Protein AF-A0A0K2J891-F1 (afdb_monomer)

Foldseek 3Di:
DDPVVVVVVVVVVVPDPVCPDPDPCVVVVNPDPVVVVVVVVVVVVVVVVLVVQLVVLLVLLVVLQVVCVVCVPPPDPVSVVVVVVVVDDPLSSVLSVLLNVLCVVPVDSLSSVDDSVLSCPVSPDDDDPVLNVCLSPDPHSVVSVVVVVVCQVVVDDPVVVVVVVVVVVVVVVVVVVVVVVVVVVVVD

Solvent-accessible surface area (backbone atoms only — not comparable to full-atom values): 10821 Å² total; per-residue (Å²): 135,55,72,66,60,53,51,50,50,52,50,54,77,61,54,67,72,82,72,73,73,86,70,61,41,69,86,73,67,54,76,54,65,67,62,48,53,52,50,54,54,50,50,54,52,48,52,54,50,51,55,49,52,35,52,50,50,48,52,50,8,43,54,54,42,55,48,41,63,71,32,64,86,49,71,91,55,45,46,60,57,54,43,45,74,72,71,50,53,69,74,56,52,57,48,35,28,50,48,30,52,51,33,70,73,68,72,46,76,58,60,58,71,56,50,75,67,53,50,51,46,66,76,72,48,94,70,55,70,65,59,51,50,54,31,62,68,40,95,51,37,68,59,49,48,54,49,53,56,46,48,58,68,70,70,48,49,75,70,50,50,48,52,56,48,50,54,51,52,54,53,51,52,56,50,51,54,53,51,51,55,52,51,54,63,73,75,105

Nearest PDB structures (foldseek):
  4gcz-assembly1_A  TM=4.390E-01  e=6.744E+00  Bacillus subtilis subsp. subtilis str. 168

Radius of gyration: 23.51 Å; Cα contacts (8 Å, |Δi|>4): 82; chains: 1; bounding box: 47×42×65 Å

Secondary structure (DSSP, 8-state):
--HHHHHHHHHHHTS---------TTTTT---HHHHHHHHHHHHHHHHHHHHHHHHHHHHHHHHHHHHHHTTT-STTHHHHHHHHTT--HHHHHHHHHHHHHHHHH--GGGGT--HHHHHHHHHS---HHHHHHHHHSSSHHHHHHHHHHHHHHH--HHHHHHHHHHHHHHHHHHHHHHHHHHHHHH-

Mean predicted aligned error: 11.93 Å

Sequence (188 aa):
MSINSILEKRNKFQQVAETTSNFDFKFYGIEDETTRNELLQKEEIAKRNIMQIQRNTIELGKILYETQELLANNKNGAFNGWFLNLGLKKDFVYREIQRYKIFLKYHNEKIKELSIRTIKYISSNEMTEEQVIEIIEAEEPSKKIDEIEKSLKNDLTSEEKIKVLEVKIIQARKNILKWEQEIEKLRS

Structure (mmCIF, N/CA/C/O backbone):
data_AF-A0A0K2J891-F1
#
_entry.id   AF-A0A0K2J891-F1
#
loop_
_atom_site.group_PDB
_atom_site.id
_atom_site.type_symbol
_atom_site.label_atom_id
_atom_site.label_alt_id
_atom_site.label_comp_id
_atom_site.label_asym_id
_atom_site.label_entity_id
_atom_site.label_seq_id
_atom_site.pdbx_PDB_ins_code
_atom_site.Cartn_x
_atom_site.Cartn_y
_atom_site.Cartn_z
_atom_site.occupancy
_atom_site.B_iso_or_equiv
_atom_site.auth_seq_id
_atom_site.auth_comp_id
_atom_site.auth_asym_id
_atom_site.auth_atom_id
_atom_site.pdbx_PDB_model_num
ATOM 1 N N . MET A 1 1 ? -21.232 22.786 -23.994 1.00 50.66 1 MET A N 1
ATOM 2 C CA . MET A 1 1 ? -19.960 22.208 -24.488 1.00 50.66 1 MET A CA 1
ATOM 3 C C . MET A 1 1 ? -20.293 21.220 -25.594 1.00 50.66 1 MET A C 1
ATOM 5 O O . MET A 1 1 ? -21.162 20.389 -25.378 1.00 50.66 1 MET A O 1
ATOM 9 N N . SER A 1 2 ? -19.684 21.353 -26.776 1.00 57.38 2 SER A N 1
ATOM 10 C CA . SER A 1 2 ? -19.948 20.464 -27.922 1.00 57.38 2 SER A CA 1
ATOM 11 C C . SER A 1 2 ? -19.268 19.104 -27.722 1.00 57.38 2 SER A C 1
ATOM 13 O O . SER A 1 2 ? -18.173 19.054 -27.157 1.00 57.38 2 SER A O 1
ATOM 15 N N . ILE A 1 3 ? -19.872 18.016 -28.208 1.00 60.69 3 ILE A N 1
ATOM 16 C CA . ILE A 1 3 ? -1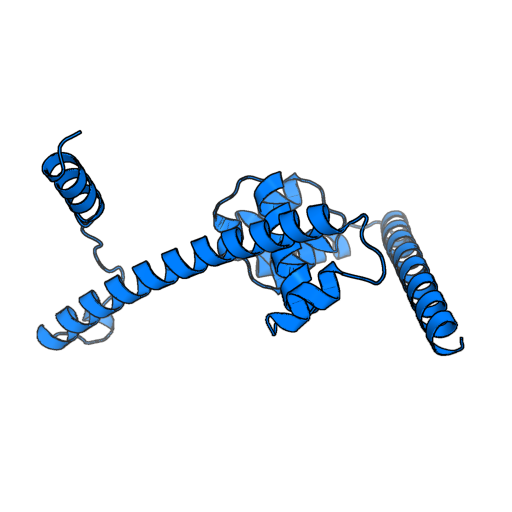9.287 16.659 -28.191 1.00 60.69 3 ILE A CA 1
ATOM 17 C C . ILE A 1 3 ? -17.876 16.671 -28.806 1.00 60.69 3 ILE A C 1
ATOM 19 O O . ILE A 1 3 ? -16.958 16.063 -28.258 1.00 60.69 3 ILE A O 1
ATOM 23 N N . ASN A 1 4 ? -17.664 17.482 -29.846 1.00 58.50 4 ASN A N 1
ATOM 24 C CA . ASN A 1 4 ? -16.359 17.652 -30.486 1.00 58.50 4 ASN A CA 1
ATOM 25 C C . ASN A 1 4 ? -15.316 18.276 -29.541 1.00 58.50 4 ASN A C 1
ATOM 27 O O . ASN A 1 4 ? -14.177 17.833 -29.521 1.00 58.50 4 ASN A O 1
ATOM 31 N N . SER A 1 5 ? -15.712 19.209 -28.666 1.00 54.22 5 SER A N 1
ATOM 32 C CA . SER A 1 5 ? -14.804 19.817 -27.673 1.00 54.22 5 SER A CA 1
ATOM 33 C C . SER A 1 5 ? -14.404 18.858 -26.541 1.00 54.22 5 SER A C 1
ATOM 35 O O . SER A 1 5 ? -13.334 18.997 -25.949 1.00 54.22 5 SER A O 1
ATOM 37 N N . ILE A 1 6 ? -15.248 17.863 -26.246 1.00 59.84 6 ILE A N 1
ATOM 38 C CA . ILE A 1 6 ? -14.953 16.799 -25.274 1.00 59.84 6 ILE A CA 1
ATOM 39 C C . ILE A 1 6 ? -14.014 15.767 -25.909 1.00 59.84 6 ILE A C 1
ATOM 41 O O . ILE A 1 6 ? -13.053 15.342 -25.268 1.00 59.84 6 ILE A O 1
ATOM 45 N N . LEU A 1 7 ? -14.250 15.409 -27.175 1.00 51.50 7 LEU A N 1
ATOM 46 C CA . LEU A 1 7 ? -13.395 14.502 -27.943 1.00 51.50 7 LEU A CA 1
ATOM 47 C C . LEU A 1 7 ? -12.014 15.106 -28.219 1.00 51.50 7 LEU A C 1
ATOM 49 O O . LEU A 1 7 ? -11.019 14.410 -28.063 1.00 51.50 7 LEU A O 1
ATOM 53 N N . GLU A 1 8 ? -11.921 16.400 -28.525 1.00 51.97 8 GLU A N 1
ATOM 54 C CA . GLU A 1 8 ? -10.641 17.104 -28.672 1.00 51.97 8 GLU A CA 1
ATOM 55 C C . GLU A 1 8 ? -9.866 17.194 -27.356 1.00 51.97 8 GLU A C 1
ATOM 57 O O . GLU A 1 8 ? -8.655 16.985 -27.345 1.00 51.97 8 GLU A O 1
ATOM 62 N N . LYS A 1 9 ? -10.543 17.445 -26.225 1.00 51.91 9 LYS A N 1
ATOM 63 C CA . LYS A 1 9 ? -9.899 17.385 -24.903 1.00 51.91 9 LYS A CA 1
ATOM 64 C C . LYS A 1 9 ? -9.416 15.971 -24.585 1.00 51.91 9 LYS A C 1
ATOM 66 O O . LYS A 1 9 ? -8.292 15.822 -24.120 1.00 51.91 9 LYS A O 1
ATOM 71 N N . ARG A 1 10 ? -10.214 14.938 -24.876 1.00 45.41 10 ARG A N 1
ATOM 72 C CA . ARG A 1 10 ? -9.824 13.527 -24.705 1.00 45.41 10 ARG A CA 1
ATOM 73 C C . ARG A 1 10 ? -8.633 13.154 -25.597 1.00 45.41 10 ARG A C 1
ATOM 75 O O . ARG A 1 10 ? -7.694 12.543 -25.102 1.00 45.41 10 ARG A O 1
ATOM 82 N N . ASN A 1 11 ? -8.622 13.620 -26.846 1.00 47.84 11 ASN A N 1
ATOM 83 C CA . ASN A 1 11 ? -7.511 13.453 -27.783 1.00 47.84 11 ASN A CA 1
ATOM 84 C C . ASN A 1 11 ? -6.258 14.241 -27.370 1.00 47.84 11 ASN A C 1
ATOM 86 O O . ASN A 1 11 ? -5.163 13.752 -27.601 1.00 47.84 11 ASN A O 1
ATOM 90 N N . LYS A 1 12 ? -6.382 15.402 -26.708 1.00 44.16 12 LYS A N 1
ATOM 91 C CA . LYS A 1 12 ? -5.244 16.124 -26.102 1.00 44.16 12 LYS A CA 1
ATOM 92 C C . LYS A 1 12 ? -4.708 15.456 -24.833 1.00 44.16 12 LYS A C 1
ATOM 94 O O . LYS A 1 12 ? -3.506 15.470 -24.625 1.00 44.16 12 LYS A O 1
ATOM 99 N N . PHE A 1 13 ? -5.549 14.813 -24.021 1.00 44.72 13 PHE A N 1
ATOM 100 C CA . PHE A 1 13 ? -5.074 13.926 -22.945 1.00 44.72 13 PHE A CA 1
ATOM 101 C C . PHE A 1 13 ? -4.455 12.620 -23.485 1.00 44.72 13 PHE A C 1
ATOM 103 O O . PHE A 1 13 ? -3.692 11.971 -22.776 1.00 44.72 13 PHE A O 1
ATOM 110 N N . GLN A 1 14 ? -4.768 12.245 -24.731 1.00 39.06 14 GLN A N 1
ATOM 111 C CA . GLN A 1 14 ? -4.116 11.174 -25.495 1.00 39.06 14 GLN A CA 1
ATOM 112 C C . GLN A 1 14 ? -2.981 11.668 -26.406 1.00 39.06 14 GLN A C 1
ATOM 114 O O . GLN A 1 14 ? -2.358 10.833 -27.060 1.00 39.06 14 GLN A O 1
ATOM 119 N N . GLN A 1 15 ? -2.668 12.973 -26.440 1.00 39.62 15 GLN A N 1
ATOM 120 C CA . GLN A 1 15 ? -1.420 13.461 -27.026 1.00 39.62 15 GLN A CA 1
ATOM 121 C C . GLN A 1 15 ? -0.301 13.068 -26.072 1.00 39.62 15 GLN A C 1
ATOM 123 O O . GLN A 1 15 ? 0.050 13.784 -25.141 1.00 39.62 15 GLN A O 1
ATOM 128 N N . VAL A 1 16 ? 0.145 11.835 -26.301 1.00 45.94 16 VAL A N 1
ATOM 129 C CA . VAL A 1 16 ? 1.466 11.276 -26.069 1.00 45.94 16 VAL A CA 1
ATOM 130 C C . VAL A 1 16 ? 2.444 12.394 -25.717 1.00 45.94 16 VAL A C 1
ATOM 132 O O . VAL A 1 16 ? 2.951 13.088 -26.594 1.00 45.94 16 VAL A O 1
ATOM 135 N N . ALA A 1 17 ? 2.726 12.563 -24.422 1.00 41.12 17 ALA A N 1
ATOM 136 C CA . ALA A 1 17 ? 4.091 12.902 -24.062 1.00 41.12 17 ALA A CA 1
ATOM 137 C C . ALA A 1 17 ? 4.924 11.851 -24.793 1.00 41.12 17 ALA A C 1
ATOM 139 O O . ALA A 1 17 ? 4.698 10.665 -24.543 1.00 41.12 17 ALA A O 1
ATOM 140 N N . GLU A 1 18 ? 5.726 12.253 -25.783 1.00 44.12 18 GLU A N 1
ATOM 141 C CA . GLU A 1 18 ? 6.665 11.365 -26.467 1.00 44.12 18 GLU A CA 1
ATOM 142 C C . GLU A 1 18 ? 7.487 10.703 -25.375 1.00 44.12 18 GLU A C 1
ATOM 144 O O . GLU A 1 18 ? 8.411 11.280 -24.807 1.00 44.12 18 GLU A O 1
ATOM 149 N N . THR A 1 19 ? 7.035 9.522 -24.968 1.00 51.03 19 THR A N 1
ATOM 150 C CA . THR A 1 19 ? 7.605 8.823 -23.841 1.00 51.03 19 THR A CA 1
ATOM 151 C C . THR A 1 19 ? 8.737 8.060 -24.472 1.00 51.03 19 THR A C 1
ATOM 153 O O . THR A 1 19 ? 8.573 6.928 -24.917 1.00 51.03 19 THR A O 1
ATOM 156 N N . THR A 1 20 ? 9.872 8.735 -24.625 1.00 65.25 20 THR A N 1
ATOM 157 C CA . THR A 1 20 ? 11.105 8.070 -25.007 1.00 65.25 20 THR A CA 1
ATOM 158 C C . THR A 1 20 ? 11.330 6.977 -23.975 1.00 65.25 20 THR A C 1
ATOM 160 O O . THR A 1 20 ? 11.448 7.255 -22.780 1.00 65.25 20 THR A O 1
ATOM 163 N N . SER A 1 21 ? 11.277 5.725 -24.422 1.00 81.81 21 SER A N 1
ATOM 164 C CA . SER A 1 21 ? 11.608 4.596 -23.568 1.00 81.81 21 SER A CA 1
ATOM 165 C C . SER A 1 21 ? 13.024 4.793 -23.040 1.00 81.81 21 SER A C 1
ATOM 167 O O . SER A 1 21 ? 13.949 5.038 -23.812 1.00 81.81 21 SER A O 1
ATOM 169 N N . ASN A 1 22 ? 13.190 4.685 -21.723 1.00 88.00 22 ASN A N 1
ATOM 170 C CA . ASN A 1 22 ? 14.511 4.690 -21.093 1.00 88.00 22 ASN A CA 1
ATOM 171 C C . ASN A 1 22 ? 15.181 3.306 -21.181 1.00 88.00 22 ASN A C 1
ATOM 173 O O . ASN A 1 22 ? 16.239 3.091 -20.592 1.00 88.00 22 ASN A O 1
ATOM 177 N N . PHE A 1 23 ? 14.551 2.346 -21.865 1.00 90.94 23 PHE A N 1
ATOM 178 C CA . PHE A 1 23 ? 15.093 1.015 -22.071 1.00 90.94 23 PHE A CA 1
ATOM 179 C C . PHE A 1 23 ? 16.204 1.051 -23.128 1.00 90.94 23 PHE A C 1
ATOM 181 O O . PHE A 1 23 ? 15.987 1.456 -24.271 1.00 90.94 23 PHE A O 1
ATOM 188 N N . ASP A 1 24 ? 17.405 0.609 -22.756 1.00 92.75 24 ASP A N 1
ATOM 189 C CA . ASP A 1 24 ? 18.562 0.603 -23.652 1.00 92.75 24 ASP A CA 1
ATOM 190 C C . ASP A 1 24 ? 18.518 -0.591 -24.621 1.00 92.75 24 ASP A C 1
ATOM 192 O O . ASP A 1 24 ? 19.196 -1.604 -24.447 1.00 92.75 24 ASP A O 1
ATOM 196 N N . PHE A 1 25 ? 17.698 -0.469 -25.668 1.00 93.00 25 PHE A N 1
ATOM 197 C CA . PHE A 1 25 ? 17.550 -1.497 -26.704 1.00 93.00 25 PHE A CA 1
ATOM 198 C C . PHE A 1 25 ? 18.892 -1.934 -27.297 1.00 93.00 25 PHE A C 1
ATOM 200 O O . PHE A 1 25 ? 19.078 -3.115 -27.578 1.00 93.00 25 PHE A O 1
ATOM 207 N N . LYS A 1 26 ? 19.831 -0.996 -27.474 1.00 91.50 26 LYS A N 1
ATOM 208 C CA . LYS A 1 26 ? 21.131 -1.280 -28.084 1.00 91.50 26 LYS A CA 1
ATOM 209 C C . LYS A 1 26 ? 21.998 -2.122 -27.156 1.00 91.50 26 LYS A C 1
ATOM 211 O O . LYS A 1 26 ? 22.581 -3.101 -27.612 1.00 91.50 26 LYS A O 1
ATOM 216 N N . PHE A 1 27 ? 22.063 -1.772 -25.873 1.00 94.44 27 PHE A N 1
ATOM 217 C CA . PHE A 1 27 ? 22.782 -2.566 -24.876 1.00 94.44 27 PHE A CA 1
ATOM 218 C C . PHE A 1 27 ? 22.268 -4.009 -24.816 1.00 94.44 27 PHE A C 1
ATOM 220 O O . PHE A 1 27 ? 23.063 -4.941 -24.728 1.00 94.44 27 PHE A O 1
ATOM 227 N N . TYR A 1 28 ? 20.951 -4.200 -24.940 1.00 95.12 28 TYR A N 1
ATOM 228 C CA . TYR A 1 28 ? 20.331 -5.528 -24.962 1.00 95.12 28 TYR A CA 1
ATOM 229 C C . TYR A 1 28 ? 20.321 -6.205 -26.345 1.00 95.12 28 TYR A C 1
ATOM 231 O O . TYR A 1 28 ? 19.700 -7.255 -26.497 1.00 95.12 28 TYR A O 1
ATOM 239 N N . GLY A 1 29 ? 21.005 -5.645 -27.350 1.00 94.00 29 GLY A N 1
ATOM 240 C CA . GLY A 1 29 ? 21.131 -6.250 -28.682 1.00 94.00 29 GLY A CA 1
ATOM 241 C C . GLY A 1 29 ? 19.834 -6.281 -29.500 1.00 94.00 29 GLY A C 1
ATOM 242 O O . GLY A 1 29 ? 19.711 -7.083 -30.421 1.00 94.00 29 GLY A O 1
ATOM 243 N N . ILE A 1 30 ? 18.859 -5.428 -29.174 1.00 93.50 30 ILE A N 1
ATOM 244 C CA . ILE A 1 30 ? 17.585 -5.308 -29.895 1.00 93.50 30 ILE A CA 1
ATOM 245 C C . ILE A 1 30 ? 17.735 -4.252 -30.993 1.00 93.50 30 ILE A C 1
ATOM 247 O O . ILE A 1 30 ? 17.458 -3.053 -30.828 1.00 93.50 30 ILE A O 1
ATOM 251 N N . GLU A 1 31 ? 18.226 -4.717 -32.133 1.00 91.31 31 GLU A N 1
ATOM 252 C CA . GLU A 1 31 ? 18.452 -3.895 -33.321 1.00 91.31 31 GLU A CA 1
ATOM 253 C C . GLU A 1 31 ? 17.284 -3.955 -34.305 1.00 91.31 31 GLU A C 1
ATOM 255 O O . GLU A 1 31 ? 17.087 -3.011 -35.071 1.00 91.31 31 GLU A O 1
ATOM 260 N N . ASP A 1 32 ? 16.483 -5.023 -34.268 1.00 94.94 32 ASP A N 1
ATOM 261 C CA . ASP A 1 32 ? 15.386 -5.198 -35.203 1.00 94.94 32 ASP A CA 1
ATOM 262 C C . ASP A 1 32 ? 14.219 -4.247 -34.889 1.00 94.94 32 ASP A C 1
ATOM 264 O O . ASP A 1 32 ? 13.716 -4.134 -33.767 1.00 94.94 32 ASP A O 1
ATOM 268 N N . GLU A 1 33 ? 13.789 -3.525 -35.921 1.00 92.62 33 GLU A N 1
ATOM 269 C CA . GLU A 1 33 ? 12.786 -2.471 -35.787 1.00 92.62 33 GLU A CA 1
ATOM 270 C C . GLU A 1 33 ? 11.407 -3.026 -35.402 1.00 92.62 33 GLU A C 1
ATOM 272 O O . GLU A 1 33 ? 10.648 -2.373 -34.687 1.00 92.62 33 GLU A O 1
ATOM 277 N N . THR A 1 34 ? 11.094 -4.256 -35.820 1.00 96.12 34 THR A N 1
ATOM 278 C CA . THR A 1 34 ? 9.799 -4.890 -35.533 1.00 96.12 34 THR A CA 1
ATOM 279 C C . THR A 1 34 ? 9.646 -5.174 -34.038 1.00 96.12 34 THR A C 1
ATOM 281 O O . THR A 1 34 ? 8.679 -4.712 -33.430 1.00 96.12 34 THR A O 1
ATOM 284 N N . THR A 1 35 ? 10.619 -5.849 -33.420 1.00 95.25 35 THR A N 1
ATOM 285 C CA . THR A 1 35 ? 10.618 -6.135 -31.977 1.00 95.25 35 THR A CA 1
ATOM 286 C C . THR A 1 35 ? 10.697 -4.851 -31.173 1.00 95.25 35 THR A C 1
ATOM 288 O O . THR A 1 35 ? 9.962 -4.696 -30.198 1.00 95.25 35 THR A O 1
ATOM 291 N N . ARG A 1 36 ? 11.530 -3.888 -31.593 1.00 93.88 36 ARG A N 1
ATOM 292 C CA . ARG A 1 36 ? 11.599 -2.576 -30.938 1.00 93.88 36 ARG A CA 1
ATOM 293 C C . ARG A 1 36 ? 10.230 -1.895 -30.902 1.00 93.88 36 ARG A C 1
ATOM 295 O O . ARG A 1 36 ? 9.790 -1.475 -29.834 1.00 93.88 36 ARG A O 1
ATOM 302 N N . ASN A 1 37 ? 9.541 -1.817 -32.039 1.00 93.12 37 ASN A N 1
ATOM 303 C CA . ASN A 1 37 ? 8.228 -1.179 -32.126 1.00 93.12 37 ASN A CA 1
ATOM 304 C C . ASN A 1 37 ? 7.169 -1.922 -31.300 1.00 93.12 37 ASN A C 1
ATOM 306 O O . ASN A 1 37 ? 6.358 -1.282 -30.630 1.00 93.12 37 ASN A O 1
ATOM 310 N N . GLU A 1 38 ? 7.191 -3.257 -31.289 1.00 95.56 38 GLU A N 1
ATOM 311 C CA . GLU A 1 38 ? 6.279 -4.043 -30.455 1.00 95.56 38 GLU A CA 1
ATOM 312 C C . GLU A 1 38 ? 6.537 -3.810 -28.957 1.00 95.56 38 GLU A C 1
ATOM 314 O O . GLU A 1 38 ? 5.592 -3.616 -28.188 1.00 95.56 38 GLU A O 1
ATOM 319 N N . LEU A 1 39 ? 7.802 -3.771 -28.530 1.00 94.56 39 LEU A N 1
ATOM 320 C CA . LEU A 1 39 ? 8.173 -3.497 -27.141 1.00 94.56 39 LEU A CA 1
ATOM 321 C C . LEU A 1 39 ? 7.735 -2.103 -26.696 1.00 94.56 39 LEU A C 1
ATOM 323 O O . LEU A 1 39 ? 7.169 -1.979 -25.613 1.00 94.56 39 LEU A O 1
ATOM 327 N N . LEU A 1 40 ? 7.906 -1.082 -27.541 1.00 93.12 40 LEU A N 1
ATOM 328 C CA . LEU A 1 40 ? 7.415 0.269 -27.256 1.00 93.12 40 LEU A CA 1
ATOM 329 C C . LEU A 1 40 ? 5.891 0.284 -27.055 1.00 93.12 40 LEU A C 1
ATOM 331 O O . LEU A 1 40 ? 5.392 0.885 -26.103 1.00 93.12 40 LEU A O 1
ATOM 335 N N . GLN A 1 41 ? 5.133 -0.433 -27.891 1.00 93.25 41 GLN A N 1
ATOM 336 C CA . GLN A 1 41 ? 3.681 -0.553 -27.713 1.00 93.25 41 GLN A CA 1
ATOM 337 C C . GLN A 1 41 ? 3.313 -1.272 -26.409 1.00 93.25 41 GLN A C 1
ATOM 339 O O . GLN A 1 41 ? 2.402 -0.838 -25.697 1.00 93.25 41 GLN A O 1
ATOM 344 N N . LYS A 1 42 ? 4.015 -2.362 -26.072 1.00 95.31 42 LYS A N 1
ATOM 345 C CA . LYS A 1 42 ? 3.795 -3.088 -24.812 1.00 95.31 42 LYS A CA 1
ATOM 346 C C . LYS A 1 42 ? 4.135 -2.229 -23.597 1.00 95.31 42 LYS A C 1
ATOM 348 O O . LYS A 1 42 ? 3.387 -2.260 -22.624 1.00 95.31 42 LYS A O 1
ATOM 353 N N . GLU A 1 43 ? 5.214 -1.456 -23.657 1.00 94.25 43 GLU A N 1
ATOM 354 C CA . GLU A 1 43 ? 5.625 -0.533 -22.599 1.00 94.25 43 GLU A CA 1
ATOM 355 C C . GLU A 1 43 ? 4.544 0.521 -22.339 1.00 94.25 43 GLU A C 1
ATOM 357 O O . GLU A 1 43 ? 4.152 0.736 -21.192 1.00 94.25 43 GLU A O 1
ATOM 362 N N . GLU A 1 44 ? 3.983 1.110 -23.395 1.00 92.56 44 GLU A N 1
ATOM 363 C CA . GLU A 1 44 ? 2.893 2.079 -23.277 1.00 92.56 44 GLU A CA 1
ATOM 364 C C . GLU A 1 44 ? 1.629 1.478 -22.651 1.00 92.56 44 GLU A C 1
ATOM 366 O O . GLU A 1 44 ? 1.002 2.090 -21.780 1.00 92.56 44 GLU A O 1
ATOM 371 N N . ILE A 1 45 ? 1.255 0.259 -23.048 1.00 95.38 45 ILE A N 1
ATOM 372 C CA . ILE A 1 45 ? 0.126 -0.458 -22.440 1.00 95.38 45 ILE A CA 1
ATOM 373 C C . ILE A 1 45 ? 0.416 -0.754 -20.964 1.00 95.38 45 ILE A C 1
ATOM 375 O O . ILE A 1 45 ? -0.439 -0.518 -20.107 1.00 95.38 45 ILE A O 1
ATOM 379 N N . ALA A 1 46 ? 1.621 -1.232 -20.650 1.00 94.81 46 ALA A N 1
ATOM 380 C CA . ALA A 1 46 ? 2.029 -1.549 -19.289 1.00 94.81 46 ALA A CA 1
ATOM 381 C C . ALA A 1 46 ? 1.990 -0.307 -18.389 1.00 94.81 46 ALA A C 1
ATOM 383 O O . ALA A 1 46 ? 1.381 -0.358 -17.322 1.00 94.81 46 ALA A O 1
ATOM 384 N N . LYS A 1 47 ? 2.542 0.828 -18.837 1.00 92.50 47 LYS A N 1
ATOM 385 C CA . LYS A 1 47 ? 2.506 2.104 -18.103 1.00 92.50 47 LYS A CA 1
ATOM 386 C C . LYS A 1 47 ? 1.079 2.548 -17.800 1.00 92.50 47 LYS A C 1
ATOM 388 O O . LYS A 1 47 ? 0.772 2.880 -16.655 1.00 92.50 47 LYS A O 1
ATOM 393 N N . ARG A 1 48 ? 0.180 2.502 -18.790 1.00 93.81 48 ARG A N 1
ATOM 394 C CA . ARG A 1 48 ? -1.240 2.847 -18.585 1.00 93.81 48 ARG A CA 1
ATOM 395 C C . ARG A 1 48 ? -1.905 1.931 -17.562 1.00 93.81 48 ARG A C 1
ATOM 397 O O . ARG A 1 48 ? -2.604 2.420 -16.676 1.00 93.81 48 ARG A O 1
ATOM 404 N N . ASN A 1 49 ? -1.661 0.625 -17.657 1.00 95.50 49 ASN A N 1
ATOM 405 C CA . ASN A 1 49 ? -2.213 -0.349 -16.719 1.00 95.50 49 ASN A CA 1
ATOM 406 C C . ASN A 1 49 ? -1.680 -0.124 -15.299 1.00 95.50 49 ASN A C 1
ATOM 408 O O . ASN A 1 49 ? -2.462 -0.143 -14.352 1.00 95.50 49 ASN A O 1
ATOM 412 N N . ILE A 1 50 ? -0.383 0.158 -15.142 1.00 92.38 50 ILE A N 1
ATOM 413 C CA . ILE A 1 50 ? 0.230 0.491 -13.848 1.00 92.38 50 ILE A CA 1
ATOM 414 C C . ILE A 1 50 ? -0.439 1.731 -13.244 1.00 92.38 50 ILE A C 1
ATOM 416 O O . ILE A 1 50 ? -0.898 1.679 -12.103 1.00 92.38 50 ILE A O 1
ATOM 420 N N . MET A 1 51 ? -0.589 2.813 -14.016 1.00 90.81 51 MET A N 1
ATOM 421 C CA . MET A 1 51 ? -1.269 4.029 -13.551 1.00 90.81 51 MET A CA 1
ATOM 422 C C . MET A 1 51 ? -2.721 3.756 -13.137 1.00 90.81 51 MET A C 1
ATOM 424 O O . MET A 1 51 ? -3.206 4.305 -12.145 1.00 90.81 51 MET A O 1
ATOM 428 N N . GLN A 1 52 ? -3.433 2.905 -13.880 1.00 94.56 52 GLN A N 1
ATOM 429 C CA . GLN A 1 52 ? -4.801 2.526 -13.538 1.00 94.56 52 GLN A CA 1
ATOM 430 C C . GLN A 1 52 ? -4.854 1.712 -12.239 1.00 94.56 52 GLN A C 1
ATOM 432 O O . GLN A 1 52 ? -5.679 2.004 -11.376 1.00 94.56 52 GLN A O 1
ATOM 437 N N . ILE A 1 53 ? -3.946 0.751 -12.054 1.00 94.00 53 ILE A N 1
ATOM 438 C CA . ILE A 1 53 ? -3.833 -0.035 -10.817 1.00 94.00 53 ILE A CA 1
ATOM 439 C C . ILE A 1 53 ? -3.567 0.879 -9.615 1.00 94.00 53 ILE A C 1
ATOM 441 O O . ILE A 1 53 ? -4.234 0.753 -8.588 1.00 94.00 53 ILE A O 1
ATOM 445 N N . GLN A 1 54 ? -2.641 1.831 -9.742 1.00 91.81 54 GLN A N 1
ATOM 446 C CA . GLN A 1 54 ? -2.305 2.788 -8.682 1.00 91.81 54 GLN A CA 1
ATOM 447 C C . GLN A 1 54 ? -3.501 3.668 -8.287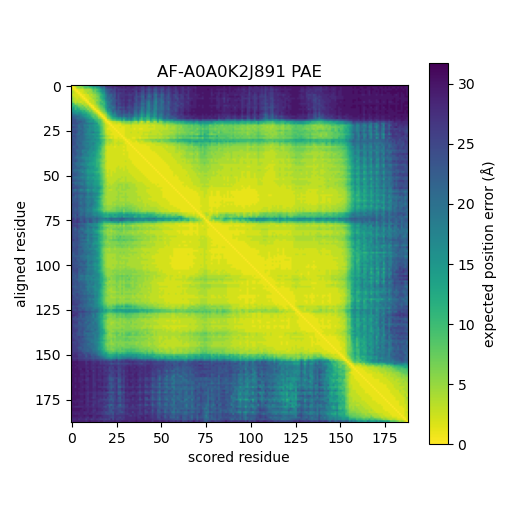 1.00 91.81 54 GLN A C 1
ATOM 449 O O . GLN A 1 54 ? -3.752 3.881 -7.099 1.00 91.81 54 GLN A O 1
ATOM 454 N N . ARG A 1 55 ? -4.271 4.158 -9.269 1.00 92.94 55 ARG A N 1
ATOM 455 C CA . ARG A 1 55 ? -5.503 4.929 -9.021 1.00 92.94 55 ARG A CA 1
ATOM 456 C C . ARG A 1 55 ? -6.552 4.084 -8.305 1.00 92.94 55 ARG A C 1
ATOM 458 O O . ARG A 1 55 ? -7.024 4.480 -7.240 1.00 92.94 55 ARG A O 1
ATOM 465 N N . ASN A 1 56 ? -6.829 2.895 -8.837 1.00 95.31 56 ASN A N 1
ATOM 466 C CA . ASN A 1 56 ? -7.808 1.969 -8.273 1.00 95.31 56 ASN A CA 1
ATOM 467 C C . ASN A 1 56 ? -7.428 1.527 -6.852 1.00 95.31 56 ASN A C 1
ATOM 469 O O . ASN A 1 56 ? -8.306 1.292 -6.030 1.00 95.31 56 ASN A O 1
ATOM 473 N N . THR A 1 57 ? -6.132 1.436 -6.538 1.00 93.50 57 THR A N 1
ATOM 474 C CA . THR A 1 57 ? -5.643 1.079 -5.196 1.00 93.50 57 THR A CA 1
ATOM 475 C C . THR A 1 57 ? -6.106 2.091 -4.143 1.00 93.50 57 THR A C 1
ATOM 477 O O . THR A 1 57 ? -6.630 1.704 -3.099 1.00 93.50 57 THR A O 1
ATOM 480 N N . ILE A 1 58 ? -5.973 3.392 -4.417 1.00 95.75 58 ILE A N 1
ATOM 481 C CA . ILE A 1 58 ? -6.426 4.442 -3.489 1.00 95.75 58 ILE A CA 1
ATOM 4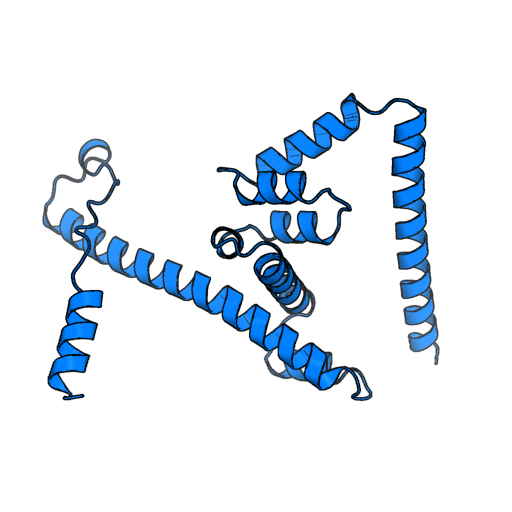82 C C . ILE A 1 58 ? -7.944 4.545 -3.465 1.00 95.75 58 ILE A C 1
ATOM 484 O O . ILE A 1 58 ? -8.522 4.704 -2.393 1.00 95.75 58 ILE A O 1
ATOM 488 N N . GLU A 1 59 ? -8.594 4.420 -4.621 1.00 97.50 59 GLU A N 1
ATOM 489 C CA . GLU A 1 59 ? -10.053 4.433 -4.709 1.00 97.50 59 GLU A CA 1
ATOM 490 C C . GLU A 1 59 ? -10.682 3.285 -3.910 1.00 97.50 59 GLU A C 1
ATOM 492 O O . GLU A 1 59 ? -11.617 3.506 -3.142 1.00 97.50 59 GLU A O 1
ATOM 497 N N . LEU A 1 60 ? -10.116 2.080 -3.993 1.00 98.00 60 LEU A N 1
ATOM 498 C CA . LEU A 1 60 ? -10.552 0.942 -3.191 1.00 98.00 60 LEU A CA 1
ATOM 499 C C . LEU A 1 60 ? -10.362 1.206 -1.694 1.00 98.00 60 LEU A C 1
ATOM 501 O O . LEU A 1 60 ? -11.287 0.986 -0.916 1.00 98.00 60 LEU A O 1
ATOM 505 N N . GLY A 1 61 ? -9.194 1.712 -1.284 1.00 97.94 61 GLY A N 1
ATOM 506 C CA . GLY A 1 61 ? -8.945 2.088 0.110 1.00 97.94 61 GLY A CA 1
ATOM 507 C C . GLY A 1 61 ? -9.944 3.129 0.630 1.00 97.94 61 GLY A C 1
ATOM 50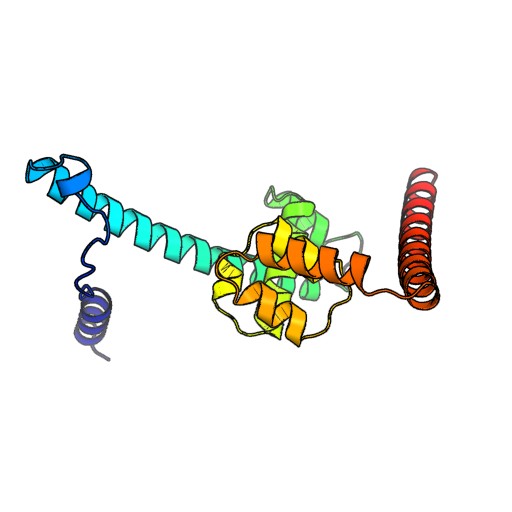8 O O . GLY A 1 61 ? -10.441 2.991 1.749 1.00 97.94 61 GLY A O 1
ATOM 509 N N . LYS A 1 62 ? -10.304 4.112 -0.206 1.00 98.44 62 LYS A N 1
ATOM 510 C CA . LYS A 1 62 ? -11.338 5.113 0.085 1.00 98.44 62 LYS A CA 1
ATOM 511 C C . LYS A 1 62 ? -12.711 4.475 0.283 1.00 98.44 62 LYS A C 1
ATOM 513 O O . LYS A 1 62 ? -13.321 4.696 1.323 1.00 98.44 62 LYS A O 1
ATOM 518 N N . ILE A 1 63 ? -13.170 3.658 -0.668 1.00 98.56 63 ILE A N 1
ATOM 519 C CA . ILE A 1 63 ? -14.472 2.974 -0.587 1.00 98.56 63 ILE A CA 1
ATOM 520 C C . ILE A 1 63 ? -14.551 2.131 0.688 1.00 98.56 63 ILE A C 1
ATOM 522 O O . ILE A 1 63 ? -15.550 2.177 1.404 1.00 98.56 63 ILE A O 1
ATOM 526 N N . LEU A 1 64 ? -13.492 1.377 0.996 1.00 98.56 64 LEU A N 1
ATOM 527 C CA . LEU A 1 64 ? -13.425 0.553 2.201 1.00 98.56 64 LEU A CA 1
ATOM 528 C C . LEU A 1 64 ? -13.482 1.403 3.476 1.00 98.56 64 LEU A C 1
ATOM 530 O O . LEU A 1 64 ? -14.194 1.038 4.407 1.00 98.56 64 LEU A O 1
ATOM 534 N N . TYR A 1 65 ? -12.765 2.528 3.514 1.00 98.38 65 TYR A N 1
ATOM 535 C CA . TYR A 1 65 ? -12.776 3.451 4.648 1.00 98.38 65 TYR A CA 1
ATOM 536 C C . TYR A 1 65 ? -14.151 4.101 4.849 1.00 98.38 65 TYR A C 1
ATOM 538 O O . TYR A 1 65 ? -14.712 4.017 5.934 1.00 98.38 65 TYR A O 1
ATOM 546 N N . GLU A 1 66 ? -14.736 4.682 3.802 1.00 98.19 66 GLU A N 1
ATOM 547 C CA . GLU A 1 66 ? -16.053 5.328 3.873 1.00 98.19 66 GLU A CA 1
ATOM 548 C C . GLU A 1 66 ? -17.153 4.325 4.246 1.00 98.19 66 GLU A C 1
ATOM 550 O O . GLU A 1 66 ? -18.033 4.632 5.049 1.00 98.19 66 GLU A O 1
ATOM 555 N N . THR A 1 67 ? -17.077 3.096 3.728 1.00 98.19 67 THR A N 1
ATOM 556 C CA . THR A 1 67 ? -18.022 2.026 4.082 1.00 98.19 67 THR A CA 1
ATOM 557 C C . THR A 1 67 ? -17.834 1.559 5.526 1.00 98.19 67 THR A C 1
ATOM 559 O O . THR A 1 67 ? -18.816 1.245 6.198 1.00 98.19 67 THR A O 1
ATOM 562 N N . GLN A 1 68 ? -16.594 1.526 6.029 1.00 97.25 68 GLN A N 1
ATOM 563 C CA . GLN A 1 68 ? -16.323 1.236 7.437 1.00 97.25 68 GLN A CA 1
ATOM 564 C C . GLN A 1 68 ? -16.987 2.278 8.347 1.00 97.25 68 GLN A C 1
ATOM 566 O O . GLN A 1 68 ? -17.650 1.890 9.307 1.00 97.25 68 GLN A O 1
ATOM 571 N N . GLU A 1 69 ? -16.845 3.567 8.030 1.00 95.81 69 GLU A N 1
ATOM 572 C CA . GLU A 1 69 ? -17.463 4.660 8.791 1.00 95.81 69 GLU A CA 1
ATOM 573 C C . GLU A 1 69 ? -18.996 4.605 8.711 1.00 95.81 69 GLU A C 1
ATOM 575 O O . GLU A 1 69 ? -19.678 4.701 9.732 1.00 95.81 69 GLU A O 1
ATOM 580 N N . LEU A 1 70 ? -19.546 4.357 7.517 1.00 96.75 70 LEU A N 1
ATOM 581 C CA . LEU A 1 70 ? -20.989 4.218 7.303 1.00 96.75 70 LEU A CA 1
ATOM 582 C C . LEU A 1 70 ? -21.595 3.086 8.143 1.00 96.75 70 LEU A C 1
ATOM 584 O O . LEU A 1 70 ? -22.707 3.219 8.652 1.00 96.75 70 LEU A O 1
ATOM 588 N N . LEU A 1 71 ? -20.863 1.979 8.291 1.00 96.00 71 LEU A N 1
ATOM 589 C CA . LEU A 1 71 ? -21.317 0.789 9.009 1.00 96.00 71 LEU A CA 1
ATOM 590 C C . LEU A 1 71 ? -20.874 0.742 10.481 1.00 96.00 71 LEU A C 1
ATOM 592 O O . LEU A 1 71 ? -21.131 -0.258 11.157 1.00 96.00 71 LEU A O 1
ATOM 596 N N . ALA A 1 72 ? -20.223 1.789 11.000 1.00 90.44 72 ALA A N 1
ATOM 597 C CA . ALA A 1 72 ? -19.628 1.791 12.340 1.00 90.44 72 ALA A CA 1
ATOM 598 C C . ALA A 1 72 ? -20.659 1.587 13.467 1.00 90.44 72 ALA A C 1
ATOM 600 O O . ALA A 1 72 ? -20.353 0.960 14.480 1.00 90.44 72 ALA A O 1
ATOM 601 N N . ASN A 1 73 ? -21.893 2.067 13.271 1.00 90.12 73 ASN A N 1
ATOM 602 C CA . ASN A 1 73 ? -22.983 1.964 14.250 1.00 90.12 73 ASN A CA 1
ATOM 603 C C . ASN A 1 73 ? -23.889 0.738 14.035 1.00 90.12 73 ASN A C 1
ATOM 605 O O . ASN A 1 73 ? -24.859 0.535 14.771 1.00 90.12 73 ASN A O 1
ATOM 609 N N . ASN A 1 74 ? -23.603 -0.092 13.031 1.00 93.00 74 ASN A N 1
ATOM 610 C CA . ASN A 1 74 ? -24.368 -1.303 12.771 1.00 93.00 74 ASN A CA 1
ATOM 611 C C . ASN A 1 74 ? -23.909 -2.443 13.690 1.00 93.00 74 ASN A C 1
ATOM 613 O O . ASN A 1 74 ? -22.726 -2.623 13.980 1.00 93.00 74 ASN A O 1
ATOM 617 N N . LYS A 1 75 ? -24.864 -3.262 14.137 1.00 88.00 75 LYS A N 1
ATOM 618 C CA . LYS A 1 75 ? -24.579 -4.434 14.974 1.00 88.00 75 LYS A CA 1
ATOM 619 C C . LYS A 1 75 ? -23.873 -5.537 14.168 1.00 88.00 75 LYS A C 1
ATOM 621 O O . LYS A 1 75 ? -23.876 -5.536 12.939 1.00 88.00 75 LYS A O 1
ATOM 626 N N . ASN A 1 76 ? -23.316 -6.514 14.884 1.00 86.81 76 ASN A N 1
ATOM 627 C CA . ASN A 1 76 ? -22.869 -7.807 14.344 1.00 86.81 76 ASN A CA 1
ATOM 628 C C . ASN A 1 76 ? -21.726 -7.749 13.314 1.00 86.81 76 ASN A C 1
ATOM 630 O O . ASN A 1 76 ? -21.620 -8.626 12.461 1.00 86.81 76 ASN A O 1
ATOM 634 N N . GLY A 1 77 ? -20.855 -6.737 13.377 1.00 88.88 77 GLY A N 1
ATOM 635 C CA . GLY A 1 77 ? -19.695 -6.666 12.485 1.00 88.88 77 GLY A CA 1
ATOM 636 C C . GLY A 1 77 ? -20.082 -6.532 11.010 1.00 88.88 77 GLY A C 1
ATOM 637 O O . GLY A 1 77 ? -19.429 -7.130 10.157 1.00 88.88 77 GLY A O 1
ATOM 638 N N . ALA A 1 78 ? -21.130 -5.754 10.714 1.00 96.12 78 ALA A N 1
ATOM 639 C CA . ALA A 1 78 ? -21.677 -5.561 9.370 1.00 96.12 78 ALA A CA 1
ATOM 640 C C . ALA A 1 78 ? -20.605 -5.255 8.308 1.00 96.12 78 ALA A C 1
ATOM 642 O O . ALA A 1 78 ? -20.649 -5.824 7.220 1.00 96.12 78 ALA A O 1
ATOM 643 N N . PHE A 1 79 ? -19.600 -4.438 8.642 1.00 97.50 79 PHE A N 1
ATOM 644 C CA . PHE A 1 79 ? -18.476 -4.162 7.745 1.00 97.50 79 PHE A CA 1
ATOM 645 C C . PHE A 1 79 ? -17.693 -5.429 7.357 1.00 97.50 79 PHE A C 1
ATOM 647 O O . PHE A 1 79 ? -17.416 -5.636 6.177 1.00 97.50 79 PHE A O 1
ATOM 654 N N . ASN A 1 80 ? -17.405 -6.313 8.325 1.00 96.50 80 ASN A N 1
ATOM 655 C CA . ASN A 1 80 ? -16.748 -7.596 8.058 1.00 96.50 80 ASN A CA 1
ATOM 656 C C . ASN A 1 80 ? -17.594 -8.479 7.143 1.00 96.50 80 ASN A C 1
ATOM 658 O O . ASN A 1 80 ? -17.075 -9.018 6.171 1.00 96.50 80 ASN A O 1
ATOM 662 N N . GLY A 1 81 ? -18.892 -8.606 7.427 1.00 96.81 81 GLY A N 1
ATOM 663 C CA . GLY A 1 81 ? -19.800 -9.379 6.577 1.00 96.81 81 GLY A CA 1
ATOM 664 C C . GLY A 1 81 ? -19.852 -8.841 5.145 1.00 96.81 81 GLY A C 1
ATOM 665 O O . GLY A 1 81 ? -19.769 -9.612 4.191 1.00 96.81 81 GLY A O 1
ATOM 666 N N . TRP A 1 82 ? -19.911 -7.516 4.994 1.00 98.00 82 TRP A N 1
ATOM 667 C CA . TRP A 1 82 ? -19.977 -6.860 3.693 1.00 98.00 82 TRP A CA 1
ATOM 668 C C . TRP A 1 82 ? -18.733 -7.124 2.840 1.00 98.00 82 TRP A C 1
ATOM 670 O O . TRP A 1 82 ? -18.869 -7.593 1.711 1.00 98.00 82 TRP A O 1
ATOM 680 N N . PHE A 1 83 ? -17.520 -6.904 3.363 1.00 97.94 83 PHE A N 1
ATOM 681 C CA . PHE A 1 83 ? -16.322 -7.136 2.548 1.00 97.94 83 PHE A CA 1
ATOM 682 C C . PHE A 1 83 ? -16.028 -8.628 2.325 1.00 97.94 83 PHE A C 1
ATOM 684 O O . PHE A 1 83 ? -15.453 -8.982 1.295 1.00 97.94 83 PHE A O 1
ATOM 691 N N . LEU A 1 84 ? -16.424 -9.517 3.247 1.00 97.50 84 LEU A N 1
ATOM 692 C CA . LEU A 1 84 ? -16.289 -10.965 3.049 1.00 97.50 84 LEU A CA 1
ATOM 693 C C . LEU A 1 84 ? -17.198 -11.456 1.915 1.00 97.50 84 LEU A C 1
ATOM 695 O O . LEU A 1 84 ? -16.772 -12.295 1.126 1.00 97.50 84 LEU A O 1
ATOM 699 N N . ASN A 1 85 ? -18.398 -10.883 1.773 1.00 97.56 85 ASN A N 1
ATOM 700 C CA . ASN A 1 85 ? -19.290 -11.147 0.640 1.00 97.56 85 ASN A CA 1
ATOM 701 C C . ASN A 1 85 ? -18.685 -10.716 -0.713 1.00 97.56 85 ASN A C 1
ATOM 703 O O . ASN A 1 85 ? -18.999 -11.303 -1.742 1.00 97.56 85 ASN A O 1
ATOM 707 N N . LEU A 1 86 ? -17.775 -9.735 -0.720 1.00 97.62 86 LEU A N 1
ATOM 708 C CA . LEU A 1 86 ? -17.007 -9.344 -1.911 1.00 97.62 86 LEU A CA 1
ATOM 709 C C . LEU A 1 86 ? -15.811 -10.276 -2.197 1.00 97.62 86 LEU A C 1
ATOM 711 O O . LEU A 1 86 ? -15.078 -10.055 -3.159 1.00 97.62 86 LEU A O 1
ATOM 715 N N . GLY A 1 87 ? -15.566 -11.286 -1.354 1.00 97.81 87 GLY A N 1
ATOM 716 C CA . GLY A 1 87 ? -14.410 -12.181 -1.458 1.00 97.81 87 GLY A CA 1
ATOM 717 C C . GLY A 1 87 ? -13.094 -11.568 -0.965 1.00 97.81 87 GLY A C 1
ATOM 718 O O . GLY A 1 87 ? -12.018 -12.109 -1.235 1.00 97.81 87 GLY A O 1
ATOM 719 N N . LEU A 1 88 ? -13.143 -10.442 -0.244 1.00 98.00 88 LEU A N 1
ATOM 720 C CA . LEU A 1 88 ? -11.944 -9.753 0.230 1.00 98.00 88 LEU A CA 1
ATOM 721 C C . LEU A 1 88 ? -11.446 -10.332 1.557 1.00 98.00 88 LEU A C 1
ATOM 723 O O . LEU A 1 88 ? -12.202 -10.558 2.502 1.00 98.00 88 LEU A O 1
ATOM 727 N N . LYS A 1 89 ? -10.128 -10.525 1.660 1.00 98.00 89 LYS A N 1
ATOM 728 C CA . LYS A 1 89 ? -9.484 -10.982 2.898 1.00 98.00 89 LYS A CA 1
ATOM 729 C C . LYS A 1 89 ? -9.362 -9.833 3.899 1.00 98.00 89 LYS A C 1
ATOM 731 O O . LYS A 1 89 ? -8.955 -8.733 3.530 1.00 98.00 89 LYS A O 1
ATOM 736 N N . LYS A 1 90 ? -9.595 -10.121 5.183 1.00 97.00 90 LYS A N 1
ATOM 737 C CA . LYS A 1 90 ? -9.498 -9.155 6.293 1.00 97.00 90 LYS A CA 1
ATOM 738 C C . LYS A 1 90 ? -8.189 -8.349 6.271 1.00 97.00 90 LYS A C 1
ATOM 740 O O . LYS A 1 90 ? -8.221 -7.122 6.265 1.00 97.00 90 LYS A O 1
ATOM 745 N N . ASP A 1 91 ? -7.047 -9.029 6.172 1.00 96.25 91 ASP A N 1
ATOM 746 C CA . ASP A 1 91 ? -5.722 -8.388 6.152 1.00 96.25 91 ASP A CA 1
ATOM 747 C C . ASP A 1 91 ? -5.499 -7.485 4.938 1.00 96.25 91 ASP A C 1
ATOM 749 O O . ASP A 1 91 ? -4.772 -6.495 5.016 1.00 96.25 91 ASP A O 1
ATOM 753 N N . PHE A 1 92 ? -6.101 -7.837 3.801 1.00 97.19 92 PHE A N 1
ATOM 754 C CA . PHE A 1 92 ? -6.075 -6.996 2.613 1.00 97.19 92 PHE A CA 1
ATOM 755 C C . PHE A 1 92 ? -6.882 -5.720 2.865 1.00 97.19 92 PHE A C 1
ATOM 757 O O . PHE A 1 92 ? -6.342 -4.628 2.720 1.00 97.19 92 PHE A O 1
ATOM 764 N N . VAL A 1 93 ? -8.126 -5.861 3.330 1.00 98.12 93 VAL A N 1
ATOM 765 C CA . VAL A 1 93 ? -9.049 -4.741 3.560 1.00 98.12 93 VAL A CA 1
ATOM 766 C C . VAL A 1 93 ? -8.466 -3.721 4.527 1.00 98.12 93 VAL A C 1
ATOM 768 O O . VAL A 1 93 ? -8.344 -2.547 4.184 1.00 98.12 93 VAL A O 1
ATOM 771 N N . TYR A 1 94 ? -8.047 -4.159 5.716 1.00 97.38 94 TYR A N 1
ATOM 772 C CA . TYR A 1 94 ? -7.528 -3.224 6.711 1.00 97.38 94 TYR A CA 1
ATOM 773 C C . TYR A 1 94 ? -6.231 -2.557 6.258 1.00 97.38 94 TYR A C 1
ATOM 775 O O . TYR A 1 94 ? -6.021 -1.390 6.577 1.00 97.38 94 TYR A O 1
ATOM 783 N N . ARG A 1 95 ? -5.384 -3.236 5.476 1.00 97.25 95 ARG A N 1
ATOM 784 C CA . ARG A 1 95 ? -4.183 -2.612 4.912 1.00 97.25 95 ARG A CA 1
ATOM 785 C C . ARG A 1 95 ? -4.522 -1.532 3.886 1.00 97.25 95 ARG A C 1
ATOM 787 O O . ARG A 1 95 ? -3.901 -0.477 3.932 1.00 97.25 95 ARG A O 1
ATOM 794 N N . GLU A 1 96 ? -5.477 -1.762 2.987 1.00 97.81 96 GLU A N 1
ATOM 795 C CA . GLU A 1 96 ? -5.853 -0.734 2.005 1.00 97.81 96 GLU A CA 1
ATOM 796 C C . GLU A 1 96 ? -6.549 0.465 2.669 1.00 97.81 96 GLU A C 1
ATOM 798 O O . GLU A 1 96 ? -6.305 1.606 2.279 1.00 97.81 96 GLU A O 1
ATOM 803 N N . ILE A 1 97 ? -7.305 0.241 3.751 1.00 98.25 97 ILE A N 1
ATOM 804 C CA . ILE A 1 97 ? -7.805 1.331 4.604 1.00 98.25 97 ILE A CA 1
ATOM 805 C C . ILE A 1 97 ? -6.641 2.124 5.209 1.00 98.25 97 ILE A C 1
ATOM 807 O O . ILE A 1 97 ? -6.650 3.352 5.172 1.00 98.25 97 ILE A O 1
ATOM 811 N N . GLN A 1 98 ? -5.621 1.450 5.754 1.00 97.94 98 GLN A N 1
ATOM 812 C CA . GLN A 1 98 ? -4.449 2.139 6.301 1.00 97.94 98 GLN A CA 1
ATOM 813 C C . GLN A 1 98 ? -3.689 2.926 5.232 1.00 97.94 98 GLN A C 1
ATOM 815 O O . GLN A 1 98 ? -3.342 4.082 5.461 1.00 97.94 98 GLN A O 1
ATOM 820 N N . ARG A 1 99 ? -3.487 2.348 4.042 1.00 97.94 99 ARG A N 1
ATOM 821 C CA . ARG A 1 99 ? -2.881 3.052 2.906 1.00 97.94 99 ARG A CA 1
ATOM 822 C C . ARG A 1 99 ? -3.643 4.337 2.588 1.00 97.94 99 ARG A C 1
ATOM 824 O O . ARG A 1 99 ? -3.020 5.384 2.434 1.00 97.94 99 ARG A O 1
ATOM 831 N N . TYR A 1 100 ? -4.973 4.277 2.540 1.00 98.25 100 TYR A N 1
ATOM 832 C CA . TYR A 1 100 ? -5.799 5.457 2.298 1.00 98.25 100 TYR A CA 1
ATOM 833 C C . TYR A 1 100 ? -5.701 6.495 3.423 1.00 98.25 100 TYR A C 1
ATOM 835 O O . TYR A 1 100 ? -5.587 7.683 3.140 1.00 98.25 100 TYR A O 1
ATOM 843 N N . LYS A 1 101 ? -5.663 6.071 4.691 1.00 97.00 101 LYS A N 1
ATOM 844 C CA . LYS A 1 101 ? -5.450 6.981 5.830 1.00 97.00 101 LYS A CA 1
ATOM 845 C C . LYS A 1 101 ? -4.109 7.712 5.747 1.00 97.00 101 LYS A C 1
ATOM 847 O O . LYS A 1 101 ? -4.065 8.916 5.979 1.00 97.00 101 LYS A O 1
ATOM 852 N N . ILE A 1 102 ? -3.035 7.013 5.371 1.00 96.56 102 ILE A N 1
ATOM 853 C CA . ILE A 1 102 ? -1.720 7.633 5.139 1.00 96.56 102 ILE A CA 1
ATOM 854 C C . ILE A 1 102 ? -1.821 8.621 3.966 1.00 96.56 102 ILE A C 1
ATOM 856 O O . ILE A 1 102 ? -1.361 9.754 4.077 1.00 96.56 102 ILE A O 1
ATOM 860 N N . PHE A 1 103 ? -2.487 8.243 2.870 1.00 96.50 103 PHE A N 1
ATOM 861 C CA . PHE A 1 103 ? -2.710 9.135 1.727 1.00 96.50 103 PHE A CA 1
ATOM 862 C C . PHE A 1 103 ? -3.482 10.407 2.104 1.00 96.50 103 PHE A C 1
ATOM 864 O O . PHE A 1 103 ? -3.088 11.497 1.701 1.00 96.50 103 PHE A O 1
ATOM 871 N N . LEU A 1 104 ? -4.536 10.287 2.913 1.00 95.12 104 LEU A N 1
ATOM 872 C CA . LEU A 1 104 ? -5.293 11.427 3.429 1.00 95.12 104 LEU A CA 1
ATOM 873 C C . LEU A 1 104 ? -4.467 12.330 4.343 1.00 95.12 104 LEU A C 1
ATOM 875 O O . LEU A 1 104 ? -4.680 13.533 4.332 1.00 95.12 104 LEU A O 1
ATOM 879 N N . LYS A 1 105 ? -3.561 11.760 5.142 1.00 94.62 105 LYS A N 1
ATOM 880 C CA . LYS A 1 105 ? -2.748 12.532 6.085 1.00 94.62 105 LYS A CA 1
ATOM 881 C C . LYS A 1 105 ? -1.634 13.316 5.387 1.00 94.62 105 LYS A C 1
ATOM 883 O O . LYS A 1 105 ? -1.416 14.474 5.716 1.00 94.62 105 LYS A O 1
ATOM 888 N N . TYR A 1 106 ? -0.924 12.683 4.453 1.00 93.12 106 TYR A N 1
ATOM 889 C CA . TYR A 1 106 ? 0.302 13.244 3.869 1.00 93.12 106 TYR A CA 1
ATOM 890 C C . TYR A 1 106 ? 0.127 13.785 2.446 1.00 93.12 106 TYR A C 1
ATOM 892 O O . TYR A 1 106 ? 1.029 14.441 1.939 1.00 93.12 106 TYR A O 1
ATOM 900 N N . HIS A 1 107 ? -0.997 13.494 1.780 1.00 91.25 107 HIS A N 1
ATOM 901 C CA . HIS A 1 107 ? -1.293 13.943 0.413 1.00 91.25 107 HIS A CA 1
ATOM 902 C C . HIS A 1 107 ? -0.175 13.654 -0.608 1.00 91.25 107 HIS A C 1
ATOM 904 O O . HIS A 1 107 ? 0.032 14.412 -1.554 1.00 91.25 107 HIS A O 1
ATOM 910 N N . ASN A 1 108 ? 0.539 12.538 -0.426 1.00 89.44 108 ASN A N 1
ATOM 911 C CA . ASN A 1 108 ? 1.675 12.159 -1.260 1.00 89.44 108 ASN A CA 1
ATOM 912 C C . ASN A 1 108 ? 1.315 11.006 -2.213 1.00 89.44 108 ASN A C 1
ATOM 914 O O . ASN A 1 108 ? 0.900 9.921 -1.801 1.00 89.44 108 ASN A O 1
ATOM 918 N N . GLU A 1 109 ? 1.508 11.226 -3.510 1.00 90.12 109 GLU A N 1
ATOM 919 C CA . GLU A 1 109 ? 1.166 10.273 -4.569 1.00 90.12 109 GLU A CA 1
ATOM 920 C C . GLU A 1 109 ? 2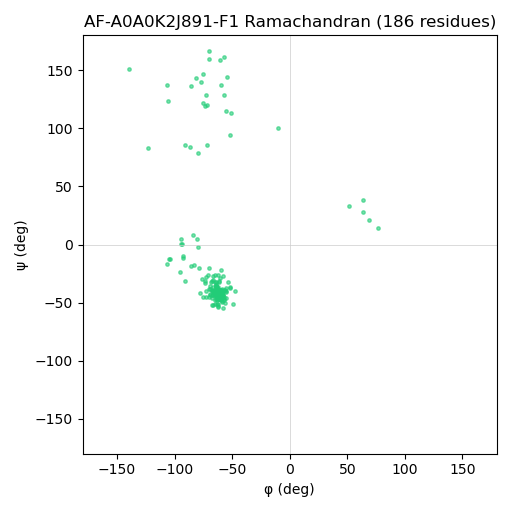.012 8.988 -4.534 1.00 90.12 109 GLU A C 1
ATOM 922 O O . GLU A 1 109 ? 1.501 7.924 -4.891 1.00 90.12 109 GLU A O 1
ATOM 927 N N . LYS A 1 110 ? 3.246 9.032 -4.002 1.00 92.69 110 LYS A N 1
ATOM 928 C CA . LYS A 1 110 ? 4.108 7.841 -3.849 1.00 92.69 110 LYS A CA 1
ATOM 929 C C . LYS A 1 110 ? 3.474 6.758 -2.974 1.00 92.69 110 LYS A C 1
ATOM 931 O O . LYS A 1 110 ? 3.789 5.577 -3.113 1.00 92.69 110 LYS A O 1
ATOM 936 N N . ILE A 1 111 ? 2.512 7.119 -2.118 1.00 94.00 111 ILE A N 1
ATOM 937 C CA . ILE A 1 111 ? 1.775 6.183 -1.252 1.00 94.00 111 ILE A CA 1
ATOM 938 C C . ILE A 1 111 ? 1.059 5.088 -2.058 1.00 94.00 111 ILE A C 1
ATOM 940 O O . ILE A 1 111 ? 0.877 3.972 -1.562 1.00 94.00 111 ILE A O 1
ATOM 944 N N . LYS A 1 112 ? 0.702 5.369 -3.316 1.00 93.19 112 LYS A N 1
ATOM 945 C CA . LYS A 1 112 ? 0.096 4.406 -4.251 1.00 93.19 112 LYS A CA 1
ATOM 946 C C . LYS A 1 112 ? 0.996 3.205 -4.528 1.00 93.19 112 LYS A C 1
ATOM 948 O O . LYS A 1 112 ? 0.499 2.112 -4.779 1.00 93.19 112 LYS A O 1
ATOM 953 N N . GLU A 1 113 ? 2.304 3.408 -4.445 1.00 92.94 113 GLU A N 1
ATOM 954 C CA . GLU A 1 113 ? 3.335 2.460 -4.870 1.00 92.94 113 GLU A CA 1
ATOM 955 C C . GLU A 1 113 ? 4.003 1.750 -3.691 1.00 92.94 113 GLU A C 1
ATOM 957 O O . GLU A 1 113 ? 4.694 0.747 -3.868 1.00 92.94 113 GLU A O 1
ATOM 962 N N . LEU A 1 114 ? 3.777 2.236 -2.466 1.00 95.19 114 LEU A N 1
ATOM 963 C CA . LEU A 1 114 ? 4.441 1.695 -1.287 1.00 95.19 114 LEU A CA 1
ATOM 964 C C . LEU A 1 114 ? 4.128 0.213 -1.090 1.00 95.19 114 LEU A C 1
ATOM 966 O O . LEU A 1 114 ? 2.976 -0.237 -1.162 1.00 95.19 114 LEU A O 1
ATOM 970 N N . SER A 1 115 ? 5.176 -0.534 -0.752 1.00 95.38 115 SER A N 1
ATOM 971 C CA . SER A 1 115 ? 5.079 -1.958 -0.465 1.00 95.38 115 SER A CA 1
ATOM 972 C C . SER A 1 115 ? 4.153 -2.241 0.725 1.00 95.38 115 SER A C 1
ATOM 974 O O . SER A 1 115 ? 3.944 -1.405 1.608 1.00 95.38 115 SER A O 1
ATOM 976 N N . ILE A 1 116 ? 3.654 -3.477 0.805 1.00 95.50 116 ILE A N 1
ATOM 977 C CA . ILE A 1 116 ? 2.891 -3.956 1.967 1.00 95.50 116 ILE A CA 1
ATOM 978 C C . ILE A 1 116 ? 3.690 -3.772 3.266 1.00 95.50 116 ILE A C 1
ATOM 980 O O . ILE A 1 116 ? 3.113 -3.385 4.283 1.00 95.50 116 ILE A O 1
ATOM 984 N N . ARG A 1 117 ? 5.005 -4.038 3.234 1.00 95.75 117 ARG A N 1
ATOM 985 C CA . ARG A 1 117 ? 5.904 -3.873 4.386 1.00 95.75 117 ARG A CA 1
ATOM 986 C C . ARG A 1 117 ? 5.927 -2.419 4.847 1.00 95.75 117 ARG A C 1
ATOM 988 O O . ARG A 1 117 ? 5.761 -2.170 6.035 1.00 95.75 117 ARG A O 1
ATOM 995 N N . THR A 1 118 ? 6.077 -1.483 3.915 1.00 96.88 118 THR A N 1
ATOM 996 C CA . THR A 1 118 ? 6.159 -0.049 4.210 1.00 96.88 118 THR A CA 1
ATOM 997 C C . THR A 1 118 ? 4.868 0.475 4.827 1.00 96.88 118 THR A C 1
ATOM 999 O O . THR A 1 118 ? 4.919 1.117 5.871 1.00 96.88 118 THR A O 1
ATOM 1002 N N . ILE A 1 119 ? 3.708 0.134 4.252 1.00 97.12 119 ILE A N 1
ATOM 1003 C CA . ILE A 1 119 ? 2.408 0.518 4.827 1.00 97.12 119 ILE A CA 1
ATOM 1004 C C . ILE A 1 119 ? 2.256 -0.048 6.239 1.00 97.12 119 ILE A C 1
ATOM 1006 O O . ILE A 1 119 ? 1.921 0.688 7.161 1.00 97.12 119 ILE A O 1
ATOM 1010 N N . LYS A 1 120 ? 2.553 -1.340 6.433 1.00 95.62 120 LYS A N 1
ATOM 1011 C CA . LYS A 1 120 ? 2.482 -1.963 7.761 1.00 95.62 120 LYS A CA 1
ATOM 1012 C C . LYS A 1 120 ? 3.396 -1.272 8.769 1.00 95.62 120 LYS A C 1
ATOM 1014 O O . LYS A 1 120 ? 2.955 -1.058 9.892 1.00 95.62 120 LYS A O 1
ATOM 1019 N N . TYR A 1 121 ? 4.624 -0.940 8.379 1.00 95.19 121 TYR A N 1
ATOM 1020 C CA . TYR A 1 121 ? 5.591 -0.281 9.251 1.00 95.19 121 TYR A CA 1
ATOM 1021 C C . TYR A 1 121 ? 5.091 1.099 9.695 1.00 95.19 121 TYR A C 1
ATOM 1023 O O . TYR A 1 121 ? 4.940 1.331 10.890 1.00 95.19 121 TYR A O 1
ATOM 1031 N N . ILE A 1 122 ? 4.711 1.961 8.744 1.00 95.06 122 ILE A N 1
ATOM 1032 C CA . ILE A 1 122 ? 4.183 3.307 9.032 1.00 95.06 122 ILE A CA 1
ATOM 1033 C C . ILE A 1 122 ? 2.931 3.236 9.921 1.00 95.06 122 ILE A C 1
ATOM 1035 O O . ILE A 1 122 ? 2.763 4.049 10.820 1.00 95.06 122 ILE A O 1
ATOM 1039 N N . SER A 1 123 ? 2.041 2.266 9.692 1.00 92.06 123 SER A N 1
ATOM 1040 C CA . SER A 1 123 ? 0.798 2.144 10.467 1.00 92.06 123 SER A CA 1
ATOM 1041 C C . SER A 1 123 ? 0.957 1.505 11.848 1.00 92.06 123 SER A C 1
ATOM 1043 O O . SER A 1 123 ? 0.045 1.628 12.663 1.00 92.06 123 SER A O 1
ATOM 1045 N N . SER A 1 124 ? 2.040 0.765 12.095 1.00 90.81 124 SER A N 1
ATOM 1046 C CA . SER A 1 124 ? 2.210 -0.022 13.331 1.00 90.81 124 SER A CA 1
ATOM 1047 C C . SER A 1 124 ? 3.222 0.583 14.298 1.00 90.81 124 SER A C 1
ATOM 1049 O O . SER A 1 124 ? 3.233 0.199 15.468 1.00 90.81 124 SER A O 1
ATOM 1051 N N . ASN A 1 125 ? 4.065 1.498 13.824 1.00 87.56 125 ASN A N 1
ATOM 1052 C CA . ASN A 1 125 ? 5.118 2.119 14.609 1.00 87.56 125 ASN A CA 1
ATOM 1053 C C . ASN A 1 125 ? 4.742 3.567 14.938 1.00 87.56 125 ASN A C 1
ATOM 1055 O O . ASN A 1 125 ? 4.263 4.306 14.081 1.00 87.56 125 ASN A O 1
ATOM 1059 N N . GLU A 1 126 ? 4.993 3.984 16.178 1.00 84.19 126 GLU A N 1
ATOM 1060 C CA . GLU A 1 126 ? 4.943 5.400 16.539 1.00 84.19 126 GLU A CA 1
ATOM 1061 C C . GLU A 1 126 ? 6.178 6.089 15.954 1.00 84.19 126 GLU A C 1
ATOM 1063 O O . GLU A 1 126 ? 7.312 5.706 16.243 1.00 84.19 126 GLU A O 1
ATOM 1068 N N . MET A 1 127 ? 5.946 7.061 15.076 1.00 85.94 127 MET A N 1
ATOM 1069 C CA . MET A 1 127 ? 6.975 7.781 14.329 1.00 85.94 127 MET A CA 1
ATOM 1070 C C . MET A 1 127 ? 6.608 9.258 14.264 1.00 85.94 127 MET A C 1
ATOM 1072 O O . MET A 1 127 ? 5.421 9.602 14.264 1.00 85.94 127 MET A O 1
ATOM 1076 N N . THR A 1 128 ? 7.614 10.126 14.181 1.00 87.56 128 THR A N 1
ATOM 1077 C CA . THR A 1 128 ? 7.358 11.545 13.908 1.00 87.56 128 THR A CA 1
ATOM 1078 C C . THR A 1 128 ? 6.893 11.724 12.463 1.00 87.56 128 THR A C 1
ATOM 1080 O O . THR A 1 128 ? 7.099 10.852 11.610 1.00 87.56 128 THR A O 1
ATOM 1083 N N . GLU A 1 129 ? 6.236 12.843 12.164 1.00 85.25 129 GLU A N 1
ATOM 1084 C CA . GLU A 1 129 ? 5.748 13.091 10.804 1.00 85.25 129 GLU A CA 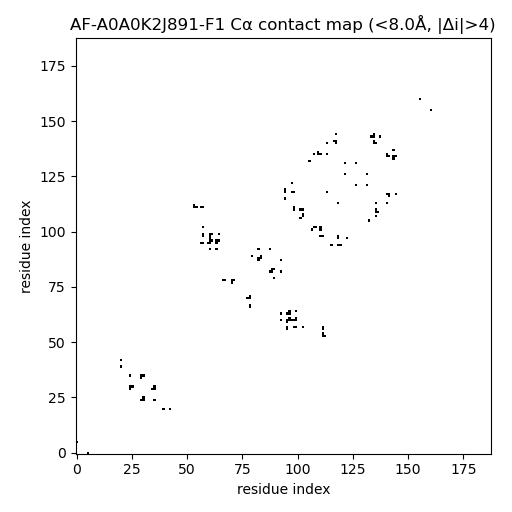1
ATOM 1085 C C . GLU A 1 129 ? 6.897 13.201 9.803 1.00 85.25 129 GLU A C 1
ATOM 1087 O O . GLU A 1 129 ? 6.786 12.677 8.696 1.00 85.25 129 GLU A O 1
ATOM 1092 N N . GLU A 1 130 ? 8.024 13.766 10.230 1.00 86.56 130 GLU A N 1
ATOM 1093 C CA . GLU A 1 130 ? 9.248 13.895 9.444 1.00 86.56 130 GLU A CA 1
ATOM 1094 C C . GLU A 1 130 ? 9.793 12.520 9.050 1.00 86.56 130 GLU A C 1
ATOM 1096 O O . GLU A 1 130 ? 10.072 12.282 7.878 1.00 86.56 130 GLU A O 1
ATOM 1101 N N . GLN A 1 131 ? 9.861 11.572 9.991 1.00 88.75 131 GLN A N 1
ATOM 1102 C CA . GLN A 1 131 ? 10.336 10.217 9.697 1.00 88.75 131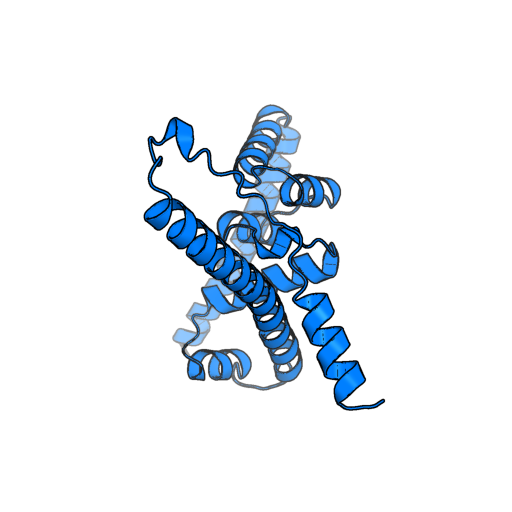 GLN A CA 1
ATOM 1103 C C . GLN A 1 131 ? 9.422 9.489 8.704 1.00 88.75 131 GLN A C 1
ATOM 1105 O O . GLN A 1 131 ? 9.896 8.718 7.867 1.00 88.75 131 GLN A O 1
ATOM 1110 N N . VAL A 1 132 ? 8.107 9.710 8.788 1.00 90.75 132 VAL A N 1
ATOM 1111 C CA . VAL A 1 132 ? 7.156 9.112 7.843 1.00 90.75 132 VAL A CA 1
ATOM 1112 C C . VAL A 1 132 ? 7.321 9.722 6.452 1.00 90.75 132 VAL A C 1
ATOM 1114 O O . VAL A 1 132 ? 7.357 8.973 5.476 1.00 90.75 132 VAL A O 1
ATOM 1117 N N . ILE A 1 133 ? 7.472 11.045 6.351 1.00 89.88 133 ILE A N 1
ATOM 1118 C CA . ILE A 1 133 ? 7.733 11.733 5.078 1.00 89.88 133 ILE A CA 1
ATOM 1119 C C . ILE A 1 133 ? 9.039 11.225 4.462 1.00 89.88 133 ILE A C 1
ATOM 1121 O O . ILE A 1 133 ? 9.036 10.821 3.302 1.00 89.88 133 ILE A O 1
ATOM 1125 N N . GLU A 1 134 ? 10.114 11.126 5.247 1.00 90.69 134 GLU A N 1
ATOM 1126 C CA . GLU A 1 134 ? 11.395 10.581 4.788 1.00 90.69 134 GLU A CA 1
ATOM 1127 C C . GLU A 1 134 ? 11.262 9.165 4.206 1.00 90.69 134 GLU A C 1
ATOM 1129 O O . GLU A 1 134 ? 11.868 8.860 3.179 1.00 90.69 134 GLU A O 1
ATOM 1134 N N . ILE A 1 135 ? 10.461 8.291 4.828 1.00 93.88 135 ILE A N 1
ATOM 1135 C CA . ILE A 1 135 ? 10.207 6.941 4.302 1.00 93.88 135 ILE A CA 1
ATOM 1136 C C . ILE A 1 135 ? 9.412 6.995 2.997 1.00 93.88 135 ILE A C 1
ATOM 1138 O O . ILE A 1 135 ? 9.735 6.261 2.064 1.00 93.88 135 ILE A O 1
ATOM 1142 N N . ILE A 1 136 ? 8.352 7.805 2.938 1.00 92.38 136 ILE A N 1
ATOM 1143 C CA . ILE A 1 136 ? 7.480 7.904 1.758 1.00 92.38 136 ILE A CA 1
ATOM 1144 C C . ILE A 1 136 ? 8.256 8.460 0.559 1.00 92.38 136 ILE A C 1
ATOM 1146 O O . ILE A 1 136 ? 8.044 8.019 -0.572 1.00 92.38 136 ILE A O 1
ATOM 1150 N N . GLU A 1 137 ? 9.139 9.429 0.794 1.00 92.62 137 GLU A N 1
ATOM 1151 C CA . GLU A 1 137 ? 9.863 10.135 -0.259 1.00 92.62 137 GLU A CA 1
ATOM 1152 C C . GLU A 1 137 ? 11.142 9.437 -0.712 1.00 92.62 137 GLU A C 1
ATOM 1154 O O . GLU A 1 137 ? 11.593 9.707 -1.830 1.00 92.62 137 GLU A O 1
ATOM 1159 N N . ALA A 1 138 ? 11.679 8.513 0.087 1.00 92.94 138 ALA A N 1
ATOM 1160 C CA . ALA A 1 138 ? 12.848 7.725 -0.271 1.00 92.94 138 ALA A CA 1
ATOM 1161 C C . ALA A 1 138 ? 12.672 6.996 -1.615 1.00 92.94 138 ALA A C 1
ATOM 1163 O O . ALA A 1 138 ? 11.592 6.508 -1.953 1.00 92.94 138 ALA A O 1
ATOM 1164 N N . GLU A 1 139 ? 13.766 6.885 -2.370 1.00 90.56 139 GLU A N 1
ATOM 1165 C CA . GLU A 1 139 ? 13.823 6.050 -3.577 1.00 90.56 139 GLU A CA 1
ATOM 1166 C C . GLU A 1 139 ? 13.604 4.571 -3.229 1.00 90.56 139 GLU A C 1
ATOM 1168 O O . GLU A 1 139 ? 12.862 3.862 -3.905 1.00 90.56 139 GLU A O 1
ATOM 1173 N N . GLU A 1 140 ? 14.163 4.131 -2.097 1.00 93.06 140 GLU A N 1
ATOM 1174 C CA . GLU A 1 140 ? 13.981 2.785 -1.560 1.00 93.06 140 GLU A CA 1
ATOM 1175 C C . GLU A 1 140 ? 13.415 2.834 -0.126 1.00 93.06 140 GLU A C 1
ATOM 1177 O O . GLU A 1 140 ? 14.159 2.673 0.850 1.00 93.06 140 GLU A O 1
ATOM 1182 N N . PRO A 1 141 ? 12.082 2.980 0.043 1.00 93.25 141 PRO A N 1
ATOM 1183 C CA . PRO A 1 141 ? 11.439 3.099 1.356 1.00 93.25 141 PRO A CA 1
ATOM 1184 C C . PRO A 1 141 ? 11.784 1.968 2.332 1.00 93.25 141 PRO A C 1
ATOM 1186 O O . PRO A 1 141 ? 11.849 2.173 3.539 1.00 93.25 141 PRO A O 1
ATOM 1189 N N . SER A 1 142 ? 12.021 0.754 1.822 1.00 92.25 142 SER A N 1
ATOM 1190 C CA . SER A 1 142 ? 12.394 -0.389 2.666 1.00 92.25 142 SER A CA 1
ATOM 1191 C C . SER A 1 142 ? 13.794 -0.254 3.268 1.00 92.25 142 SER A C 1
ATOM 1193 O O . SER A 1 142 ? 13.968 -0.601 4.432 1.00 92.25 142 SER A O 1
ATOM 1195 N N . LYS A 1 143 ? 14.774 0.274 2.520 1.00 92.44 143 LYS A N 1
ATOM 1196 C CA . LYS A 1 143 ? 16.123 0.506 3.061 1.00 92.44 143 LYS A CA 1
ATOM 1197 C C . LYS A 1 143 ? 16.113 1.647 4.070 1.00 92.44 143 LYS A C 1
ATOM 1199 O O . LYS A 1 143 ? 16.724 1.524 5.126 1.00 92.44 143 LYS A O 1
ATOM 1204 N N . LYS A 1 144 ? 15.332 2.699 3.801 1.00 92.88 144 LYS A N 1
ATOM 1205 C CA . LYS A 1 144 ? 15.152 3.810 4.741 1.00 92.88 144 LYS A CA 1
ATOM 1206 C C . LYS A 1 144 ? 14.552 3.354 6.076 1.00 92.88 144 LYS A C 1
ATOM 1208 O O . LYS A 1 144 ? 14.992 3.798 7.132 1.00 92.88 144 LYS A O 1
ATOM 1213 N N . ILE A 1 145 ? 13.601 2.417 6.043 1.00 93.56 145 ILE A N 1
ATOM 1214 C CA . ILE A 1 145 ? 13.088 1.758 7.255 1.00 93.56 145 ILE A CA 1
ATOM 1215 C C . ILE A 1 145 ? 14.219 1.047 8.010 1.00 93.56 145 ILE A C 1
ATOM 1217 O O . ILE A 1 145 ? 14.361 1.250 9.213 1.00 93.56 145 ILE A O 1
ATOM 1221 N N . ASP A 1 146 ? 15.041 0.251 7.319 1.00 91.88 146 ASP A N 1
ATOM 1222 C CA . ASP A 1 146 ? 16.148 -0.479 7.951 1.00 91.88 146 ASP A CA 1
ATOM 1223 C C . ASP A 1 146 ? 17.187 0.470 8.582 1.00 91.88 146 ASP A C 1
ATOM 1225 O O . ASP A 1 146 ? 17.741 0.168 9.639 1.00 91.88 146 ASP A O 1
ATOM 1229 N N . GLU A 1 147 ? 17.455 1.621 7.960 1.00 89.06 147 GLU A N 1
ATOM 1230 C CA . GLU A 1 147 ? 18.329 2.671 8.503 1.00 89.06 147 GLU A CA 1
ATOM 1231 C C . GLU A 1 147 ? 17.762 3.293 9.779 1.00 89.06 147 GLU A C 1
ATOM 12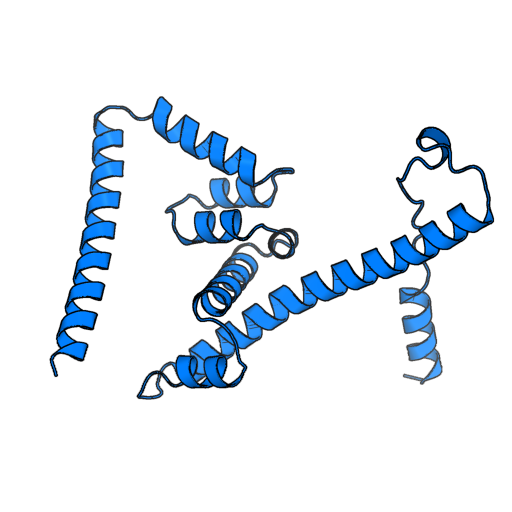33 O O . GLU A 1 147 ? 18.479 3.382 10.775 1.00 89.06 147 GLU A O 1
ATOM 1238 N N . ILE A 1 148 ? 16.476 3.660 9.776 1.00 87.12 148 ILE A N 1
ATOM 1239 C CA . ILE A 1 148 ? 15.790 4.218 10.950 1.00 87.12 148 ILE A CA 1
ATOM 1240 C C . ILE A 1 148 ? 15.777 3.202 12.098 1.00 87.12 148 ILE A C 1
ATOM 1242 O O . ILE A 1 148 ? 16.042 3.545 13.248 1.00 87.12 148 ILE A O 1
ATOM 1246 N N . GLU A 1 149 ? 15.514 1.926 11.812 1.00 87.19 149 GLU A N 1
ATOM 1247 C CA . GLU A 1 149 ? 15.570 0.882 12.837 1.00 87.19 149 GLU A CA 1
ATOM 1248 C C . GLU A 1 149 ? 16.983 0.688 13.407 1.00 87.19 149 GLU A C 1
ATOM 1250 O O . GLU A 1 149 ? 17.132 0.349 14.586 1.00 87.19 149 GLU A O 1
ATOM 1255 N N . LYS A 1 150 ? 18.024 0.860 12.584 1.00 85.44 150 LYS A N 1
ATOM 1256 C CA . LYS A 1 150 ? 19.424 0.762 13.018 1.00 85.44 150 LYS A CA 1
ATOM 1257 C C . LYS A 1 150 ? 19.850 1.964 13.851 1.00 85.44 150 LYS A C 1
ATOM 1259 O O . LYS A 1 150 ? 20.469 1.744 14.888 1.00 85.44 150 LYS A O 1
ATOM 1264 N N . SER A 1 151 ? 19.518 3.191 13.444 1.00 77.25 151 SER A N 1
ATOM 1265 C CA . SER A 1 151 ? 19.834 4.392 14.230 1.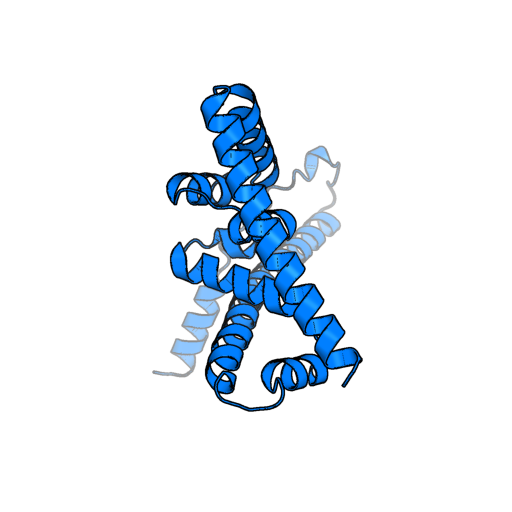00 77.25 151 SER A CA 1
ATOM 1266 C C . SER A 1 151 ? 19.142 4.341 15.587 1.00 77.25 151 SER A C 1
ATOM 1268 O O . SER A 1 151 ? 19.805 4.478 16.609 1.00 77.25 151 SER A O 1
ATOM 1270 N N . LEU A 1 152 ? 17.864 3.949 15.627 1.00 73.25 152 LEU A N 1
ATOM 1271 C CA . LEU A 1 152 ? 17.164 3.676 16.883 1.00 73.25 152 LEU A CA 1
ATOM 1272 C C . LEU A 1 152 ? 17.891 2.622 17.728 1.00 73.25 152 LEU A C 1
ATOM 1274 O O . LEU A 1 152 ? 17.968 2.757 18.932 1.00 73.25 152 LEU A O 1
ATOM 1278 N N . LYS A 1 153 ? 18.461 1.557 17.167 1.00 71.62 153 LYS A N 1
ATOM 1279 C CA . LYS A 1 153 ? 19.178 0.564 17.996 1.00 71.62 153 LYS A CA 1
ATOM 1280 C C . LYS A 1 153 ? 20.534 1.061 18.510 1.00 71.62 153 LYS A C 1
ATOM 1282 O O . LYS A 1 153 ? 20.947 0.636 19.593 1.00 71.62 153 LYS A O 1
ATOM 1287 N N . ASN A 1 154 ? 21.205 1.918 17.745 1.00 64.62 154 ASN A N 1
ATOM 1288 C CA . ASN A 1 154 ? 22.575 2.352 18.007 1.00 64.62 154 ASN A CA 1
ATOM 1289 C C . ASN A 1 154 ? 22.658 3.626 18.864 1.00 64.62 154 ASN A C 1
ATOM 1291 O O . ASN A 1 154 ? 23.584 3.722 19.664 1.00 64.62 154 ASN A O 1
ATOM 1295 N N . ASP A 1 155 ? 21.686 4.538 18.761 1.00 56.19 155 ASP A N 1
ATOM 1296 C CA . ASP A 1 155 ? 21.702 5.835 19.458 1.00 56.19 155 ASP A CA 1
ATOM 1297 C C . ASP A 1 155 ? 20.994 5.828 20.820 1.00 56.19 155 ASP A C 1
ATOM 1299 O O . ASP A 1 155 ? 21.149 6.770 21.592 1.00 56.19 155 ASP A O 1
ATOM 1303 N N . LEU A 1 156 ? 20.237 4.778 21.162 1.00 59.00 156 LEU A N 1
ATOM 1304 C CA . LEU A 1 156 ? 19.533 4.752 22.445 1.00 59.00 156 LEU A CA 1
ATOM 1305 C C . LEU A 1 156 ? 20.519 4.548 23.603 1.00 59.00 156 LEU A C 1
ATOM 1307 O O . LEU A 1 156 ? 21.158 3.491 23.739 1.00 59.00 156 LEU A O 1
ATOM 1311 N N . THR A 1 157 ? 20.544 5.522 24.507 1.00 72.94 157 THR A N 1
ATOM 1312 C CA . THR A 1 157 ? 21.053 5.338 25.868 1.00 72.94 157 THR A CA 1
ATOM 1313 C C . THR A 1 157 ? 20.287 4.209 26.571 1.00 72.94 157 THR A C 1
ATOM 1315 O O . THR A 1 157 ? 19.192 3.810 26.159 1.00 72.94 157 THR A O 1
ATOM 1318 N N . SER A 1 158 ? 20.846 3.651 27.648 1.00 75.56 158 SER A N 1
ATOM 1319 C CA . SER A 1 158 ? 20.170 2.593 28.415 1.00 75.56 158 SER A CA 1
ATOM 1320 C C . SER A 1 158 ? 18.770 3.015 28.885 1.00 75.56 158 SER A C 1
ATOM 1322 O O . SER A 1 158 ? 17.847 2.205 28.819 1.00 75.56 158 SER A O 1
ATOM 1324 N N . GLU A 1 159 ? 18.585 4.284 29.268 1.00 72.81 159 GLU A N 1
ATOM 1325 C CA . GLU A 1 159 ? 17.277 4.861 29.609 1.00 72.81 159 GLU A CA 1
ATOM 1326 C C . GLU A 1 159 ? 16.283 4.800 28.440 1.00 72.81 159 GLU A C 1
ATOM 1328 O O . GLU A 1 159 ? 15.119 4.434 28.610 1.00 72.81 159 GLU A O 1
ATOM 1333 N N . GLU A 1 160 ? 16.714 5.153 27.231 1.00 68.88 160 GLU A N 1
ATOM 1334 C CA . GLU A 1 160 ? 15.811 5.201 26.082 1.00 68.88 160 GLU A CA 1
ATOM 1335 C C . GLU A 1 160 ? 15.501 3.794 25.551 1.00 68.88 160 GLU A C 1
ATOM 1337 O O . GLU A 1 160 ? 14.380 3.534 25.107 1.00 68.88 160 GLU A O 1
ATOM 1342 N N . LYS A 1 161 ? 16.431 2.836 25.699 1.00 74.00 161 LYS A N 1
ATOM 1343 C CA . LYS A 1 161 ? 16.155 1.404 25.475 1.00 74.00 161 LYS A CA 1
ATOM 1344 C C . LYS A 1 161 ? 15.059 0.898 26.409 1.00 74.00 161 LYS A C 1
ATOM 1346 O O . LYS A 1 161 ? 14.191 0.147 25.961 1.00 74.00 161 LYS A O 1
ATOM 1351 N N . ILE A 1 162 ? 15.070 1.325 27.674 1.00 78.44 162 ILE A N 1
ATOM 1352 C CA . ILE A 1 162 ? 14.019 0.990 28.644 1.00 78.44 162 ILE A CA 1
ATOM 1353 C C . ILE A 1 162 ? 12.676 1.571 28.189 1.00 78.44 162 ILE A C 1
ATOM 1355 O O . ILE A 1 162 ? 11.714 0.813 28.086 1.00 78.44 162 ILE A O 1
ATOM 1359 N N . LYS A 1 163 ? 12.614 2.848 27.786 1.00 69.19 163 LYS A N 1
ATOM 1360 C CA . LYS A 1 163 ? 11.372 3.461 27.267 1.00 69.19 163 LYS A CA 1
ATOM 1361 C C . LYS A 1 163 ? 10.810 2.734 26.043 1.00 69.19 163 LYS A C 1
ATOM 1363 O O . LYS A 1 163 ? 9.611 2.472 25.968 1.00 69.19 163 LYS A O 1
ATOM 1368 N N . VAL A 1 164 ? 11.660 2.348 25.089 1.00 73.19 164 VAL A N 1
ATOM 1369 C CA . VAL A 1 164 ? 11.226 1.572 23.911 1.00 73.19 164 VAL A CA 1
ATOM 1370 C C . VAL A 1 164 ? 10.666 0.204 24.318 1.00 73.19 164 VAL A C 1
ATOM 1372 O O . VAL A 1 164 ? 9.677 -0.262 23.744 1.00 73.19 164 VAL A O 1
ATOM 1375 N N . LEU A 1 165 ? 11.271 -0.457 25.309 1.00 79.19 165 LEU A N 1
ATOM 1376 C CA . LEU A 1 165 ? 10.760 -1.718 25.848 1.00 79.19 165 LEU A CA 1
ATOM 1377 C C . LEU A 1 165 ? 9.428 -1.528 26.584 1.00 79.19 165 LEU A C 1
ATOM 1379 O O . LEU A 1 165 ? 8.530 -2.350 26.409 1.00 79.19 165 LEU A O 1
ATOM 1383 N N . GLU A 1 166 ? 9.257 -0.441 27.333 1.00 76.88 166 GLU A N 1
ATOM 1384 C CA . GLU A 1 166 ? 7.994 -0.098 27.996 1.00 76.88 166 GLU A CA 1
ATOM 1385 C C . GLU A 1 166 ? 6.855 0.077 26.985 1.00 76.88 166 GLU A C 1
ATOM 1387 O O . GLU A 1 166 ? 5.789 -0.520 27.155 1.00 76.88 166 GLU A O 1
ATOM 1392 N N . VAL A 1 167 ? 7.095 0.796 25.882 1.00 73.81 167 VAL A N 1
ATOM 1393 C CA . VAL A 1 167 ? 6.114 0.950 24.792 1.00 73.81 167 VAL A CA 1
ATOM 1394 C C . VAL A 1 167 ? 5.738 -0.413 24.197 1.00 73.81 167 VAL A C 1
ATOM 1396 O O . VAL A 1 167 ? 4.552 -0.724 24.040 1.00 73.81 167 VAL A O 1
ATOM 1399 N N . LYS A 1 168 ? 6.724 -1.283 23.935 1.00 76.94 168 LYS A N 1
ATOM 1400 C CA . LYS A 1 168 ? 6.472 -2.651 23.442 1.00 76.94 168 LYS A CA 1
ATOM 1401 C C . LYS A 1 168 ? 5.662 -3.491 24.432 1.00 76.94 168 LYS A C 1
ATOM 1403 O O . LYS A 1 168 ? 4.768 -4.225 24.011 1.00 76.94 168 LYS A O 1
ATOM 1408 N N . ILE A 1 169 ? 5.931 -3.370 25.733 1.00 85.62 169 ILE A N 1
ATOM 1409 C CA . ILE A 1 169 ? 5.182 -4.061 26.793 1.00 85.62 169 ILE A CA 1
ATOM 1410 C C . ILE A 1 169 ? 3.730 -3.572 26.835 1.00 85.62 169 ILE A C 1
ATOM 1412 O O . ILE A 1 169 ? 2.814 -4.392 26.917 1.00 85.62 169 ILE A O 1
ATOM 1416 N N . ILE A 1 170 ? 3.494 -2.261 26.735 1.00 83.19 170 ILE A N 1
ATOM 1417 C CA . ILE A 1 170 ? 2.140 -1.687 26.692 1.00 83.19 170 ILE A CA 1
ATOM 1418 C C . ILE A 1 170 ? 1.364 -2.238 25.492 1.00 83.19 170 ILE A C 1
ATOM 1420 O O . ILE A 1 170 ? 0.211 -2.655 25.636 1.00 83.19 170 ILE A O 1
ATOM 1424 N N . GLN A 1 171 ? 1.994 -2.294 24.318 1.00 71.19 171 GLN A N 1
ATOM 1425 C CA . GLN A 1 171 ? 1.352 -2.826 23.119 1.00 71.19 171 GLN A CA 1
ATOM 1426 C C . GLN A 1 171 ? 1.055 -4.327 23.239 1.00 71.19 171 GLN A C 1
ATOM 1428 O O . GLN A 1 171 ? -0.041 -4.770 22.888 1.00 71.19 171 GLN A O 1
ATOM 1433 N N . ALA A 1 172 ? 1.989 -5.110 23.787 1.00 85.31 172 ALA A N 1
ATOM 1434 C CA . ALA A 1 172 ? 1.777 -6.530 24.054 1.00 85.31 172 ALA A CA 1
ATOM 1435 C C . ALA A 1 172 ? 0.590 -6.754 25.004 1.00 85.31 172 ALA A C 1
ATOM 1437 O O . ALA A 1 172 ? -0.265 -7.591 24.724 1.00 85.31 172 ALA A O 1
ATOM 1438 N N . ARG A 1 173 ? 0.468 -5.948 26.068 1.00 86.69 173 ARG A N 1
ATOM 1439 C CA . ARG A 1 173 ? -0.673 -5.997 26.999 1.00 86.69 173 ARG A CA 1
ATOM 1440 C C . ARG A 1 173 ? -2.004 -5.692 26.310 1.00 86.69 173 ARG A C 1
ATOM 1442 O O . ARG A 1 173 ? -2.974 -6.409 26.532 1.00 86.69 173 ARG A O 1
ATOM 1449 N N . LYS A 1 174 ? -2.057 -4.678 25.436 1.00 84.12 174 LYS A N 1
ATOM 1450 C CA . LYS A 1 174 ? -3.264 -4.381 24.637 1.00 84.12 174 LYS A CA 1
ATOM 1451 C C . LYS A 1 174 ? -3.661 -5.555 23.740 1.00 84.12 174 LYS A C 1
ATOM 1453 O O . LYS A 1 174 ? -4.850 -5.822 23.582 1.00 84.12 174 LYS A O 1
ATOM 1458 N N . ASN A 1 175 ? -2.687 -6.240 23.144 1.00 84.44 175 ASN A N 1
ATOM 1459 C CA . ASN A 1 175 ? -2.948 -7.403 22.299 1.00 84.44 175 ASN A CA 1
ATOM 1460 C C . ASN A 1 175 ? -3.445 -8.602 23.117 1.00 84.44 175 ASN A C 1
ATOM 1462 O O . ASN A 1 175 ? -4.418 -9.227 22.710 1.00 84.44 175 ASN A O 1
ATOM 1466 N N . ILE A 1 176 ? -2.844 -8.865 24.283 1.00 93.00 176 ILE A N 1
ATOM 1467 C CA . ILE A 1 176 ? -3.302 -9.909 25.213 1.00 93.00 176 ILE A CA 1
ATOM 1468 C C . ILE A 1 176 ? -4.761 -9.671 25.602 1.00 93.00 176 ILE A C 1
ATOM 1470 O O . ILE A 1 176 ? -5.573 -10.574 25.446 1.00 93.00 176 ILE A O 1
ATOM 1474 N N . LEU A 1 177 ? -5.125 -8.441 25.983 1.00 91.19 177 LEU A N 1
ATOM 1475 C CA . LEU A 1 177 ? -6.505 -8.111 26.349 1.00 91.19 177 LEU A CA 1
ATOM 1476 C C . LEU A 1 177 ? -7.493 -8.376 25.202 1.00 91.19 177 LEU A C 1
ATOM 1478 O O . LEU A 1 177 ? -8.592 -8.883 25.420 1.00 91.19 177 LEU A O 1
ATOM 1482 N N . LYS A 1 178 ? -7.112 -8.047 23.961 1.00 86.62 178 LYS A N 1
ATOM 1483 C CA . LYS A 1 178 ? -7.936 -8.356 22.782 1.00 86.62 178 LYS A CA 1
ATOM 1484 C C . LYS A 1 178 ? -8.107 -9.863 22.593 1.00 86.62 178 LYS A C 1
ATOM 1486 O O . LYS A 1 178 ? -9.217 -10.302 22.313 1.00 86.62 178 LYS A O 1
ATOM 1491 N N . TRP A 1 179 ? -7.036 -10.640 22.750 1.00 92.06 179 TRP A N 1
ATOM 1492 C CA . TRP A 1 179 ? -7.096 -12.098 22.637 1.00 92.06 179 TRP A CA 1
ATOM 1493 C C . TRP A 1 179 ? -7.923 -12.733 23.756 1.00 92.06 179 TRP A C 1
ATOM 1495 O O . TRP A 1 179 ? -8.713 -13.628 23.482 1.00 92.06 179 TRP A O 1
ATOM 1505 N N . GLU A 1 180 ? -7.817 -12.244 24.992 1.00 91.94 180 GLU A N 1
ATOM 1506 C CA . GLU A 1 180 ? -8.655 -12.689 26.114 1.00 91.94 180 GLU A CA 1
ATOM 1507 C C . GLU A 1 180 ? -10.142 -12.444 25.829 1.00 91.94 180 GLU A C 1
ATOM 1509 O O . GLU A 1 180 ? -10.961 -13.346 25.993 1.00 91.94 180 GLU A O 1
ATOM 1514 N N . GLN A 1 181 ? -10.492 -11.266 25.303 1.00 87.31 181 GLN A N 1
ATOM 1515 C CA . GLN A 1 181 ? -11.863 -10.960 24.879 1.00 87.31 181 GLN A CA 1
ATOM 1516 C C . GLN A 1 181 ? -12.353 -11.859 23.736 1.00 87.31 181 GLN A C 1
ATOM 1518 O O . GLN A 1 181 ? -13.538 -12.189 23.681 1.00 87.31 181 GLN A O 1
ATOM 1523 N N . GLU A 1 182 ? -11.481 -12.227 22.795 1.00 89.50 182 GLU A N 1
ATOM 1524 C CA . GLU A 1 182 ? -11.819 -13.185 21.736 1.00 89.50 182 GLU A CA 1
ATOM 1525 C C . GLU A 1 182 ? -12.044 -14.593 22.302 1.00 89.50 182 GLU A C 1
ATOM 1527 O O . GLU A 1 182 ? -13.001 -15.251 21.902 1.00 89.50 182 GLU A O 1
ATOM 1532 N N . ILE A 1 183 ? -11.234 -15.034 23.270 1.00 90.44 183 ILE A N 1
ATOM 1533 C CA . ILE A 1 183 ? -11.403 -16.331 23.943 1.00 90.44 183 ILE A CA 1
ATOM 1534 C C . ILE A 1 183 ? -12.720 -16.382 24.727 1.00 90.44 183 ILE A C 1
ATOM 1536 O O . ILE A 1 183 ? -13.433 -17.379 24.637 1.00 90.44 183 ILE A O 1
ATOM 1540 N N . GLU A 1 184 ? -13.068 -15.324 25.461 1.00 91.88 184 GLU A N 1
ATOM 1541 C CA . GLU A 1 184 ? -14.324 -15.237 26.223 1.00 91.88 184 GLU A CA 1
ATOM 1542 C C . GLU A 1 184 ? -15.550 -15.399 25.305 1.00 91.88 184 GLU A C 1
ATOM 1544 O O . GLU A 1 184 ? -16.471 -16.166 25.590 1.00 91.88 184 GLU A O 1
ATOM 1549 N N . LYS A 1 185 ? -15.524 -14.738 24.140 1.00 86.19 185 LYS A N 1
ATOM 1550 C CA . LYS A 1 185 ? -16.572 -14.845 23.109 1.00 86.19 185 LYS A CA 1
ATOM 1551 C C . LYS A 1 185 ? -16.689 -16.233 22.484 1.00 86.19 185 LYS A C 1
ATOM 1553 O O . LYS A 1 185 ? -17.745 -16.561 21.969 1.00 86.19 185 LYS A O 1
ATOM 1558 N N . LEU A 1 186 ? -15.612 -17.017 22.465 1.00 84.69 186 LEU A N 1
ATOM 1559 C CA . LEU A 1 186 ? -15.633 -18.397 21.967 1.00 84.69 186 LEU A CA 1
ATOM 1560 C C . LEU A 1 186 ? -16.117 -19.399 23.025 1.00 84.69 186 LEU A C 1
ATOM 1562 O O . LEU A 1 186 ? -16.455 -20.529 22.681 1.00 84.69 186 LEU A O 1
ATOM 1566 N N . ARG A 1 187 ? -16.102 -19.013 24.306 1.00 82.06 187 ARG A N 1
ATOM 1567 C CA . ARG A 1 187 ? -16.567 -19.830 25.437 1.00 82.06 187 ARG A CA 1
ATOM 1568 C C . ARG A 1 187 ? -18.038 -19.592 25.795 1.00 82.06 187 ARG A C 1
ATOM 1570 O O . ARG A 1 187 ? -18.561 -20.330 26.627 1.00 82.06 187 ARG A O 1
ATOM 1577 N N . SER A 1 188 ? -18.663 -18.572 25.207 1.00 59.34 188 SER A N 1
ATOM 1578 C CA . SER A 1 188 ? -20.075 -18.196 25.373 1.00 59.34 188 SER A CA 1
ATOM 1579 C C . SER A 1 188 ? -20.918 -18.688 24.203 1.00 59.34 188 SER A C 1
ATOM 1581 O O . SER A 1 188 ? -22.108 -18.979 24.454 1.00 59.34 188 SER A O 1
#

pLDDT: mean 86.16, std 14.87, range [39.06, 98.56]